Protein AF-D4YXW7-F1 (afdb_monomer_lite)

Foldseek 3Di:
DVVVLVVLQVVAKDFQADALLLLVQLVCLVVLDDLDADDDDLVQVVDPPDDLLVVLSNVVCNVCVVLNVVCVVVDFAPPSVVLNVVCVVRPRHMGGQLVSCVLLQVLLLVLLLVCQVPVPDDPPDDRSVCCVHRNHRQVSSLLSSVLCVVQVNDNVSSVVVVVCVSPDPDDPDPVVPPPPRDNSCVCSSSSVSSVSSVVQCPDPVHRDDVVVSSVVSSVVSVVSSVVVVVVVD

Secondary structure (DSSP, 8-state):
-HHHHHHHHHHSEEE----HHHHHHHHHHHT-S--S-----GGGGGSTT--HHHHHHHHHHHHTHHHHHHHTT------HHHHHHHHHHTTT-EEE-GGGGHHHHHHHHHHHHHHHHHS----SS--GGGHHHH---HHHHHHHHHHHHTTTT-HHHHHHHHHHHHTSPPPS-GGGG------TTTTHHHHHHHHHHHHHHTSTT----HHHHHHHHHHHHHHHHHHHHHTT-

Organism: Sphingobium indicum (strain DSM 16413 / CCM 7287 / MTCC 6362 / UT26 / NBRC 101211 / UT26S) (NCBI:txid452662)

Sequence (233 aa):
MRQWFFDLKAANRFTIGIDQTAVDWLSALLRHPSWQRWVFHPLQAQLPNFDWKQAARHAFTEQFWPIFDYISGRRLRDTKARTKDLVARYASQEVFDPAALKASYDLTIQFATFIGRNSGLDFRRSKPDEYRWNGAPPALLALCALILFVSDWQLNTAIGKFAQILTAPDPSDLLLGNVVGLNPFHDYAAWQMVVLAQEIAQQPTGVRVYDAELVRIEAELREAFRAWIQGQG

Radius of gyration: 24.18 Å; chains: 1; bounding box: 47×31×83 Å

pLDDT: mean 88.84, std 9.04, range [51.44, 97.81]

Structure (mmCIF, N/CA/C/O backbone):
data_AF-D4YXW7-F1
#
_entry.id   AF-D4YXW7-F1
#
loop_
_atom_site.group_PDB
_atom_site.id
_atom_site.type_symbol
_atom_site.label_atom_id
_atom_site.label_alt_id
_atom_site.label_comp_id
_atom_site.label_asym_id
_atom_site.label_entity_id
_atom_site.label_seq_id
_atom_site.pdbx_PDB_ins_code
_atom_site.Cartn_x
_atom_site.Cartn_y
_atom_site.Cartn_z
_atom_site.occupancy
_atom_site.B_iso_or_equiv
_atom_site.auth_seq_id
_atom_site.auth_comp_id
_atom_site.auth_asym_id
_atom_site.auth_atom_id
_atom_site.pdbx_PDB_model_num
ATOM 1 N N . MET A 1 1 ? 7.754 -2.894 -26.184 1.00 83.81 1 MET A N 1
ATOM 2 C CA . MET A 1 1 ? 7.166 -2.539 -24.874 1.00 83.81 1 MET A CA 1
ATOM 3 C C . MET A 1 1 ? 5.642 -2.496 -24.897 1.00 83.81 1 MET A C 1
ATOM 5 O O . MET A 1 1 ? 5.051 -3.149 -24.055 1.00 83.81 1 MET A O 1
ATOM 9 N N . ARG A 1 2 ? 4.987 -1.761 -25.816 1.00 83.38 2 ARG A N 1
ATOM 10 C CA . ARG A 1 2 ? 3.508 -1.681 -25.842 1.00 83.38 2 ARG A CA 1
ATOM 11 C C . ARG A 1 2 ? 2.831 -3.055 -25.938 1.00 83.38 2 ARG A C 1
ATOM 13 O O . ARG A 1 2 ? 1.954 -3.326 -25.131 1.00 83.38 2 ARG A O 1
ATOM 20 N N . GLN A 1 3 ? 3.293 -3.915 -26.852 1.00 86.25 3 GLN A N 1
ATOM 21 C CA . GLN A 1 3 ? 2.791 -5.291 -26.978 1.00 86.25 3 GLN A CA 1
ATOM 22 C C . GLN A 1 3 ? 2.993 -6.088 -25.683 1.00 86.25 3 GLN A C 1
ATOM 24 O O . GLN A 1 3 ? 2.031 -6.572 -25.112 1.00 86.25 3 GLN A O 1
ATOM 29 N N . TRP A 1 4 ? 4.218 -6.094 -25.146 1.00 88.56 4 TRP A N 1
ATOM 30 C CA . TRP A 1 4 ? 4.526 -6.729 -23.860 1.00 88.56 4 TRP A CA 1
ATOM 31 C C . TRP A 1 4 ? 3.588 -6.286 -22.725 1.00 88.56 4 TRP A C 1
ATOM 33 O O . TRP A 1 4 ? 3.085 -7.120 -21.982 1.00 88.56 4 TRP A O 1
ATOM 43 N N . PHE A 1 5 ? 3.314 -4.983 -22.605 1.00 84.81 5 PHE A N 1
ATOM 44 C CA . PHE A 1 5 ? 2.397 -4.467 -21.587 1.00 84.81 5 PHE A CA 1
ATOM 45 C C . PHE A 1 5 ? 0.949 -4.913 -21.830 1.00 84.81 5 PHE A C 1
ATOM 47 O O . PHE A 1 5 ? 0.234 -5.227 -20.882 1.00 84.81 5 PHE A O 1
ATOM 54 N N . PHE A 1 6 ? 0.516 -4.948 -23.093 1.00 85.62 6 PHE A N 1
ATOM 55 C CA . PHE A 1 6 ? -0.801 -5.455 -23.471 1.00 85.62 6 PHE A CA 1
ATOM 56 C C . PHE A 1 6 ? -0.958 -6.935 -23.105 1.00 85.62 6 PHE A C 1
ATOM 58 O O . PHE A 1 6 ? -1.941 -7.285 -22.457 1.00 85.62 6 PHE A O 1
ATOM 65 N N . ASP A 1 7 ? 0.026 -7.770 -23.440 1.00 89.94 7 ASP A N 1
ATOM 66 C CA . ASP A 1 7 ? 0.008 -9.206 -23.148 1.00 89.94 7 ASP A CA 1
ATOM 67 C C . ASP A 1 7 ? 0.019 -9.459 -21.636 1.00 89.94 7 ASP A C 1
ATOM 69 O O . ASP A 1 7 ? -0.785 -10.238 -21.123 1.00 89.94 7 ASP A O 1
ATOM 73 N N . LEU A 1 8 ? 0.859 -8.724 -20.895 1.00 88.81 8 LEU A N 1
ATOM 74 C CA . LEU A 1 8 ? 0.898 -8.789 -19.434 1.00 88.81 8 LEU A CA 1
ATOM 75 C C . LEU A 1 8 ? -0.457 -8.409 -18.828 1.00 88.81 8 LEU A C 1
ATOM 77 O O . LEU A 1 8 ? -0.930 -9.073 -17.904 1.00 88.81 8 LEU A O 1
ATOM 81 N N . LYS A 1 9 ? -1.104 -7.372 -19.376 1.00 85.44 9 LYS A N 1
ATOM 82 C CA . LYS A 1 9 ? -2.431 -6.934 -18.946 1.00 85.44 9 LYS A CA 1
ATOM 83 C C . LYS A 1 9 ? -3.535 -7.916 -19.306 1.00 85.44 9 LYS A C 1
ATOM 85 O O . LYS A 1 9 ? -4.500 -8.045 -18.561 1.00 85.44 9 LYS A O 1
ATOM 90 N N . ALA A 1 10 ? -3.442 -8.580 -20.450 1.00 87.38 10 ALA A N 1
ATOM 91 C CA . ALA A 1 10 ? -4.383 -9.622 -20.831 1.00 87.38 10 ALA A CA 1
ATOM 92 C C . ALA A 1 10 ? -4.279 -10.833 -19.893 1.00 87.38 10 ALA A C 1
ATOM 94 O O . ALA A 1 10 ? -5.307 -11.358 -19.485 1.00 87.38 10 ALA A O 1
ATOM 95 N N . ALA A 1 11 ? -3.060 -11.215 -19.503 1.00 91.62 11 ALA A N 1
ATOM 96 C CA . ALA A 1 11 ? -2.812 -12.386 -18.667 1.00 91.62 11 ALA A CA 1
ATOM 97 C C . ALA A 1 11 ? -3.082 -12.178 -17.163 1.00 91.62 11 ALA A C 1
ATOM 99 O O . ALA A 1 11 ? -3.329 -13.154 -16.464 1.00 91.62 11 ALA A O 1
ATOM 100 N N . ASN A 1 12 ? -3.018 -10.942 -16.651 1.00 91.88 12 ASN A N 1
ATOM 101 C CA . ASN A 1 12 ? -3.094 -10.665 -15.209 1.00 91.88 12 ASN A CA 1
ATOM 102 C C . ASN A 1 12 ? -4.206 -9.672 -14.898 1.00 91.88 12 ASN A C 1
ATOM 104 O O . ASN A 1 12 ? -4.086 -8.476 -15.181 1.00 91.88 12 ASN A O 1
ATOM 108 N N . ARG A 1 13 ? -5.300 -10.165 -14.319 1.00 91.12 13 ARG A N 1
ATOM 109 C CA . ARG A 1 13 ? -6.499 -9.366 -14.087 1.00 91.12 13 ARG A CA 1
ATOM 110 C C . ARG A 1 13 ? -7.206 -9.744 -12.803 1.00 91.12 13 ARG A C 1
ATOM 112 O O . ARG A 1 13 ? -7.135 -10.885 -12.363 1.00 91.12 13 ARG A O 1
ATOM 119 N N . PHE A 1 14 ? -7.922 -8.782 -12.239 1.00 92.19 14 PHE A N 1
ATOM 120 C CA . PHE A 1 14 ? -8.800 -8.997 -11.099 1.00 92.19 14 PHE A CA 1
ATOM 121 C C . PHE A 1 14 ? -10.053 -8.133 -11.223 1.00 92.19 14 PHE A C 1
ATOM 123 O O . PHE A 1 14 ? -10.061 -7.122 -11.925 1.00 92.19 14 PHE A O 1
ATOM 130 N N . THR A 1 15 ? -11.122 -8.526 -10.535 1.00 94.62 15 THR A N 1
ATOM 131 C CA . THR A 1 15 ? -12.360 -7.737 -10.474 1.00 94.62 15 THR A CA 1
ATOM 132 C C . THR A 1 15 ? -12.330 -6.825 -9.253 1.00 94.62 15 THR A C 1
ATOM 134 O O . THR A 1 15 ? -11.951 -7.250 -8.162 1.00 94.62 15 THR A O 1
ATOM 137 N N . ILE A 1 16 ? -12.735 -5.563 -9.399 1.00 94.31 16 ILE A N 1
ATOM 138 C CA . ILE A 1 16 ? -12.894 -4.670 -8.243 1.00 94.31 16 ILE A CA 1
ATOM 139 C C . ILE A 1 16 ? -14.220 -4.985 -7.546 1.00 94.31 16 ILE A C 1
ATOM 141 O O . ILE A 1 16 ? -15.286 -4.594 -8.018 1.00 94.31 16 ILE A O 1
ATOM 145 N N . GLY A 1 17 ? -14.136 -5.679 -6.408 1.00 93.69 17 GLY A N 1
ATOM 146 C CA . GLY A 1 17 ? -15.280 -6.021 -5.553 1.00 93.69 17 GLY A CA 1
ATOM 147 C C . GLY A 1 17 ? -15.473 -5.114 -4.332 1.00 93.69 17 GLY A C 1
ATOM 148 O O . GLY A 1 17 ? -16.250 -5.455 -3.447 1.00 93.69 17 GLY A O 1
ATOM 149 N N . ILE A 1 18 ? -14.749 -3.996 -4.246 1.00 94.81 18 ILE A N 1
ATOM 150 C CA . ILE A 1 18 ? -14.791 -3.061 -3.112 1.00 94.81 18 ILE A CA 1
ATOM 151 C C . ILE A 1 18 ? -15.379 -1.709 -3.507 1.00 94.81 18 ILE A C 1
ATOM 153 O O . ILE A 1 18 ? -15.378 -1.341 -4.680 1.00 94.81 18 ILE A O 1
ATOM 157 N N . ASP A 1 19 ? -15.806 -0.941 -2.509 1.00 94.50 19 ASP A N 1
ATOM 158 C CA . ASP A 1 19 ? -16.186 0.460 -2.658 1.00 94.50 19 ASP A CA 1
ATOM 159 C C . ASP A 1 19 ? -15.139 1.408 -2.037 1.00 94.50 19 ASP A C 1
ATOM 161 O O . ASP A 1 19 ? -14.066 1.014 -1.566 1.00 94.50 19 ASP A O 1
ATOM 165 N N . GLN A 1 20 ? -15.449 2.704 -2.039 1.00 95.12 20 GLN A N 1
ATOM 166 C CA . GLN A 1 20 ? -14.564 3.728 -1.491 1.00 95.12 20 GLN A CA 1
ATOM 167 C C . GLN A 1 20 ? -14.348 3.610 0.029 1.00 95.12 20 GLN A C 1
ATOM 169 O O . GLN A 1 20 ? -13.323 4.087 0.520 1.00 95.12 20 GLN A O 1
ATOM 174 N N . THR A 1 21 ? -15.261 2.972 0.770 1.00 94.81 21 THR A N 1
ATOM 175 C CA . THR A 1 21 ? -15.138 2.807 2.225 1.00 94.81 21 THR A CA 1
ATOM 176 C C . THR A 1 21 ? -14.004 1.852 2.584 1.00 94.81 21 THR A C 1
ATOM 178 O O . THR A 1 21 ? -13.280 2.106 3.545 1.00 94.81 21 THR A O 1
ATOM 181 N N . ALA A 1 22 ? -13.743 0.835 1.755 1.00 95.44 22 ALA A N 1
ATOM 182 C CA . ALA A 1 22 ? -12.581 -0.041 1.912 1.00 95.44 22 ALA A CA 1
ATOM 183 C C . ALA A 1 22 ? -11.255 0.733 1.790 1.00 95.44 22 ALA A C 1
ATOM 185 O O . ALA A 1 22 ? -10.301 0.483 2.528 1.00 95.44 22 ALA A O 1
ATOM 186 N N . VAL A 1 23 ? -11.202 1.721 0.890 1.00 95.94 23 VAL A N 1
ATOM 187 C CA . VAL A 1 23 ? -10.027 2.591 0.713 1.00 95.94 23 VAL A CA 1
ATOM 188 C C . VAL A 1 23 ? -9.851 3.528 1.908 1.00 95.94 23 VAL A C 1
ATOM 190 O O . VAL A 1 23 ? -8.727 3.753 2.364 1.00 95.94 23 VAL A O 1
ATOM 193 N N . ASP A 1 24 ? -10.952 4.079 2.426 1.00 95.12 24 ASP A N 1
ATOM 194 C CA . ASP A 1 24 ? -10.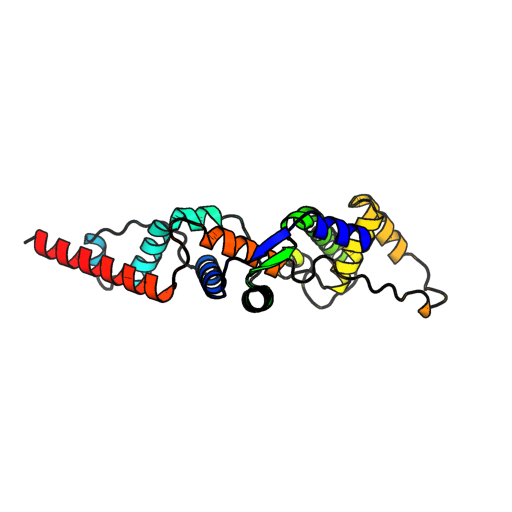939 4.903 3.635 1.00 95.12 24 ASP A CA 1
ATOM 195 C C . ASP A 1 24 ? -10.456 4.099 4.852 1.00 95.12 24 ASP A C 1
ATOM 197 O O . ASP A 1 24 ? -9.595 4.582 5.591 1.00 95.12 24 ASP A O 1
ATOM 201 N N . TRP A 1 25 ? -10.926 2.859 4.996 1.00 95.12 25 TRP A N 1
ATOM 202 C CA . TRP A 1 25 ? -10.513 1.926 6.041 1.00 95.12 25 TRP A CA 1
ATOM 203 C C . TRP A 1 25 ? -9.022 1.591 5.975 1.00 95.12 25 TRP A C 1
ATOM 205 O O . TRP A 1 25 ? -8.302 1.808 6.950 1.00 95.12 25 TRP A O 1
ATOM 215 N N . LEU A 1 26 ? -8.519 1.162 4.810 1.00 94.12 26 LEU A N 1
ATOM 216 C CA . LEU A 1 26 ? -7.088 0.905 4.624 1.00 94.12 26 LEU A CA 1
ATOM 217 C C . LEU A 1 26 ? -6.251 2.152 4.940 1.00 94.12 26 LEU A C 1
ATOM 219 O O . LEU A 1 26 ? -5.229 2.069 5.620 1.00 94.12 26 LEU A O 1
ATOM 223 N N . SER A 1 27 ? -6.681 3.325 4.468 1.00 93.00 27 SER A N 1
ATOM 224 C CA . SER A 1 27 ? -5.968 4.572 4.743 1.00 93.00 27 SER A CA 1
ATOM 225 C C . SER A 1 27 ? -5.924 4.910 6.234 1.00 93.00 27 SER A C 1
ATOM 227 O O . SER A 1 27 ? -4.939 5.505 6.670 1.00 93.00 27 SER A O 1
ATOM 229 N N . ALA A 1 28 ? -6.968 4.583 6.996 1.00 92.75 28 ALA A N 1
ATOM 230 C CA . ALA A 1 28 ? -6.992 4.790 8.437 1.00 92.75 28 ALA A CA 1
ATOM 231 C C . ALA A 1 28 ? -6.043 3.821 9.156 1.00 92.75 28 ALA A C 1
ATOM 233 O O . ALA A 1 28 ? -5.253 4.260 9.989 1.00 92.75 28 ALA A O 1
ATOM 234 N N . LEU A 1 29 ? -6.041 2.542 8.765 1.00 92.00 29 LEU A N 1
ATOM 235 C CA . LEU A 1 29 ? -5.121 1.527 9.289 1.00 92.00 29 LEU A CA 1
ATOM 236 C C . LEU A 1 29 ? -3.651 1.915 9.068 1.00 92.00 29 LEU A C 1
ATOM 238 O O . LEU A 1 29 ? -2.861 1.896 10.005 1.00 92.00 29 LEU A O 1
ATOM 242 N N . LEU A 1 30 ? -3.289 2.351 7.856 1.00 89.88 30 LEU A N 1
ATOM 243 C CA . LEU A 1 30 ? -1.914 2.761 7.529 1.00 89.88 30 LEU A CA 1
ATOM 244 C C . LEU A 1 30 ? -1.438 3.994 8.315 1.00 89.88 30 LEU A C 1
ATOM 246 O O . LEU A 1 30 ? -0.237 4.177 8.501 1.00 89.88 30 LEU A O 1
ATOM 250 N N . ARG A 1 31 ? -2.365 4.853 8.753 1.00 89.06 31 ARG A N 1
ATOM 251 C CA . ARG A 1 31 ? -2.075 6.065 9.537 1.00 89.06 31 ARG A CA 1
ATOM 252 C C . ARG A 1 31 ? -2.280 5.865 11.039 1.00 89.06 31 ARG A C 1
ATOM 254 O O . ARG A 1 31 ? -2.111 6.820 11.798 1.00 89.06 31 ARG A O 1
ATOM 261 N N . HIS A 1 32 ? -2.664 4.665 11.472 1.00 91.00 32 HIS A N 1
ATOM 262 C CA . HIS A 1 32 ? -2.901 4.386 12.877 1.00 91.00 32 HIS A CA 1
ATOM 263 C C . HIS A 1 32 ? -1.599 4.601 13.679 1.00 91.00 32 HIS A C 1
ATOM 265 O O . HIS A 1 32 ? -0.552 4.069 13.302 1.00 91.00 32 HIS A O 1
ATOM 271 N N . PRO A 1 33 ? -1.620 5.404 14.759 1.00 84.38 33 PRO A N 1
ATOM 272 C CA . PRO A 1 33 ? -0.392 5.837 15.425 1.00 84.38 33 PRO A CA 1
ATOM 273 C C . PRO A 1 33 ? 0.175 4.811 16.418 1.00 84.38 33 PRO A C 1
ATOM 275 O O . PRO A 1 33 ? 1.368 4.859 16.713 1.00 84.38 33 PRO A O 1
ATOM 278 N N . SER A 1 34 ? -0.644 3.895 16.945 1.00 76.81 34 SER A N 1
ATOM 279 C CA . SER A 1 34 ? -0.269 3.028 18.068 1.00 76.81 34 SER A CA 1
ATOM 280 C C . SER A 1 34 ? -0.042 1.587 17.622 1.00 76.81 34 SER A C 1
ATOM 282 O O . SER A 1 34 ? -0.953 0.779 17.622 1.00 76.81 34 SER A O 1
ATOM 284 N N . TRP A 1 35 ? 1.194 1.221 17.300 1.00 75.00 35 TRP A N 1
ATOM 285 C CA . TRP A 1 35 ? 1.534 -0.154 16.889 1.00 75.00 35 TRP A CA 1
ATOM 286 C C . TRP A 1 35 ? 1.872 -1.072 18.069 1.00 75.00 35 TRP A C 1
ATOM 288 O O . TRP A 1 35 ? 2.063 -2.274 17.905 1.00 75.00 35 TRP A O 1
ATOM 298 N N . GLN A 1 36 ? 1.963 -0.499 19.269 1.00 79.12 36 GLN A N 1
ATOM 299 C CA . GLN A 1 36 ? 2.224 -1.247 20.488 1.00 79.12 36 GLN A CA 1
ATOM 300 C C . GLN A 1 36 ? 0.952 -1.931 20.973 1.00 79.12 36 GLN A C 1
ATOM 302 O O . GLN A 1 36 ? -0.064 -1.278 21.232 1.00 79.12 36 GLN A O 1
ATOM 307 N N . ARG A 1 37 ? 1.057 -3.246 21.143 1.00 81.12 37 ARG A N 1
ATOM 308 C CA . ARG A 1 37 ? 0.038 -4.085 21.759 1.00 81.12 37 ARG A CA 1
ATOM 309 C C . ARG A 1 37 ? 0.024 -3.837 23.258 1.00 81.12 37 ARG A C 1
ATOM 311 O O . ARG A 1 37 ? 1.026 -4.062 23.936 1.00 81.12 37 ARG A O 1
ATOM 318 N N . TRP A 1 38 ? -1.105 -3.367 23.766 1.00 82.56 38 TRP A N 1
ATOM 319 C CA . TRP A 1 38 ? -1.319 -3.207 25.196 1.00 82.56 38 TRP A CA 1
ATOM 320 C C . TRP A 1 38 ? -2.726 -3.686 25.529 1.00 82.56 38 TRP A C 1
ATOM 322 O O . TRP A 1 38 ? -3.722 -3.077 25.145 1.00 82.56 38 TRP A O 1
ATOM 332 N N . VAL A 1 39 ? -2.787 -4.802 26.257 1.00 88.75 39 VAL A N 1
ATOM 333 C CA . VAL A 1 39 ? -4.030 -5.361 26.786 1.00 88.75 39 VAL A CA 1
ATOM 334 C C . VAL A 1 39 ? -4.530 -4.496 27.945 1.00 88.75 39 VAL A C 1
ATOM 336 O O . VAL A 1 39 ? -3.853 -4.333 28.968 1.00 88.75 39 VAL A O 1
ATOM 339 N N . PHE A 1 40 ? -5.724 -3.933 27.778 1.00 92.25 40 PHE A N 1
ATOM 340 C CA . PHE A 1 40 ? -6.367 -3.138 28.815 1.00 92.25 40 PHE A CA 1
ATOM 341 C C . PHE A 1 40 ? -6.737 -4.004 30.023 1.00 92.25 40 PHE A C 1
ATOM 343 O O . PHE A 1 40 ? -7.265 -5.106 29.880 1.00 92.25 40 PHE A O 1
ATOM 350 N N . HIS A 1 41 ? -6.511 -3.467 31.219 1.00 93.31 41 HIS A N 1
ATOM 351 C CA . HIS A 1 41 ? -7.037 -4.017 32.462 1.00 93.31 41 HIS A CA 1
ATOM 352 C C . HIS A 1 41 ? -7.765 -2.903 33.226 1.00 93.31 41 HIS A C 1
ATOM 354 O O . HIS A 1 41 ? -7.170 -1.837 33.394 1.00 93.31 41 HIS A O 1
ATOM 360 N N . PRO A 1 42 ? -8.982 -3.132 33.761 1.00 94.12 42 PRO A N 1
ATOM 361 C CA . PRO A 1 42 ? -9.772 -2.105 34.450 1.00 94.12 42 PRO A CA 1
ATOM 362 C C . PRO A 1 42 ? -9.016 -1.294 35.511 1.00 94.12 42 PRO A C 1
ATOM 364 O O . PRO A 1 42 ? -9.174 -0.081 35.583 1.00 94.12 42 PRO A O 1
ATOM 367 N N . LEU A 1 43 ? -8.127 -1.936 36.279 1.00 93.62 43 LEU A N 1
ATOM 368 C CA . LEU A 1 43 ? -7.261 -1.268 37.264 1.00 93.62 43 LEU A CA 1
ATOM 369 C C . LEU A 1 43 ? -6.459 -0.087 36.681 1.00 93.62 43 LEU A C 1
ATOM 371 O O . LEU A 1 43 ? -6.238 0.899 37.373 1.00 93.62 43 LEU A O 1
ATOM 375 N N . GLN A 1 44 ? -6.039 -0.159 35.413 1.00 92.56 44 GLN A N 1
ATOM 376 C CA . GLN A 1 44 ? -5.278 0.909 34.750 1.00 92.56 44 GLN A CA 1
ATOM 377 C C . GLN A 1 44 ? -6.073 2.223 34.715 1.00 92.56 44 GLN A C 1
ATOM 379 O O . GLN A 1 44 ? -5.493 3.298 34.846 1.00 92.56 44 GLN A O 1
ATOM 384 N N . ALA A 1 45 ? -7.403 2.139 34.610 1.00 93.81 45 ALA A N 1
ATOM 385 C CA . ALA A 1 45 ? -8.291 3.296 34.577 1.00 93.81 45 ALA A CA 1
ATOM 386 C C . ALA A 1 45 ? -8.477 3.986 35.942 1.00 93.81 45 ALA A C 1
ATOM 388 O O . ALA A 1 45 ? -9.090 5.051 35.997 1.00 93.81 45 ALA A O 1
ATOM 389 N N . GLN A 1 46 ? -7.928 3.434 37.033 1.00 94.25 46 GLN A N 1
ATOM 390 C CA . GLN A 1 46 ? -7.854 4.135 38.322 1.00 94.25 46 GLN A CA 1
ATOM 391 C C . GLN A 1 46 ? -6.778 5.228 38.349 1.00 94.25 46 GLN A C 1
ATOM 393 O O . GLN A 1 46 ? -6.772 6.058 39.259 1.00 94.25 46 GLN A O 1
ATOM 398 N N . LEU A 1 4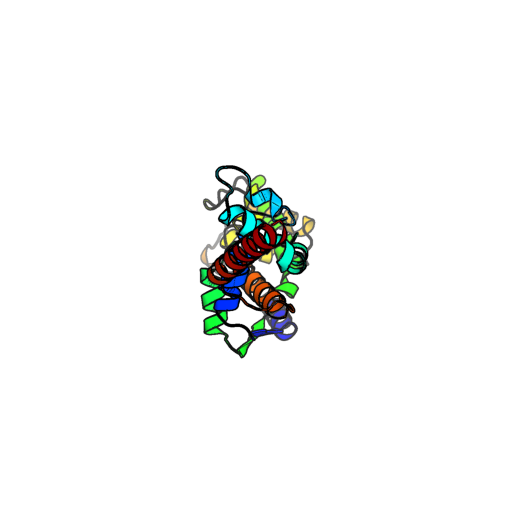7 ? -5.854 5.234 37.382 1.00 93.69 47 LEU A N 1
ATOM 399 C CA . LEU A 1 47 ? -4.816 6.254 37.315 1.00 93.69 47 LEU A CA 1
ATOM 400 C C . LEU A 1 47 ? -5.439 7.653 37.160 1.00 93.69 47 LEU A C 1
ATOM 402 O O . LEU A 1 47 ? -6.341 7.843 36.336 1.00 93.69 47 LEU A O 1
ATOM 406 N N . PRO A 1 48 ? -4.941 8.663 37.897 1.00 91.94 48 PRO A N 1
ATOM 407 C CA . PRO A 1 48 ? -5.345 10.043 37.677 1.00 91.94 48 PRO A CA 1
ATOM 408 C C . PRO A 1 48 ? -5.110 10.446 36.217 1.00 91.94 48 PRO A C 1
ATOM 410 O O . PRO A 1 48 ? -4.041 10.192 35.665 1.00 91.94 48 PRO A O 1
ATOM 413 N N . ASN A 1 49 ? -6.098 11.103 35.604 1.00 92.88 49 ASN A N 1
ATOM 414 C CA . ASN A 1 49 ? -6.048 11.563 34.210 1.00 92.88 49 ASN A CA 1
ATOM 415 C C . ASN A 1 49 ? -5.844 10.449 33.163 1.00 92.88 49 ASN A C 1
ATOM 417 O O . ASN A 1 49 ? -5.254 10.704 32.114 1.00 92.88 49 ASN A O 1
ATOM 421 N N . PHE A 1 50 ? -6.327 9.228 33.422 1.00 95.00 50 PHE A N 1
ATOM 422 C CA . PHE A 1 50 ? -6.254 8.126 32.460 1.00 95.00 50 PHE A CA 1
ATOM 423 C C . PHE A 1 50 ? -6.817 8.510 31.075 1.00 95.00 50 PHE A C 1
ATOM 425 O O . PHE A 1 50 ? -7.975 8.925 30.947 1.00 95.00 50 PHE A O 1
ATOM 432 N N . ASP A 1 51 ? -6.000 8.350 30.027 1.00 95.06 51 ASP A N 1
ATOM 433 C CA . ASP A 1 51 ? -6.371 8.674 28.647 1.00 95.06 51 ASP A CA 1
ATOM 434 C C . ASP A 1 51 ? -7.110 7.504 27.983 1.00 95.06 51 ASP A C 1
ATOM 436 O O . ASP A 1 51 ? -6.529 6.602 27.370 1.00 95.06 51 ASP A O 1
ATOM 440 N N . TRP A 1 52 ? -8.436 7.562 28.064 1.00 95.25 52 TRP A N 1
ATOM 441 C CA . TRP A 1 52 ? -9.340 6.610 27.423 1.00 95.25 52 TRP A CA 1
ATOM 442 C C . TRP A 1 52 ? -9.160 6.518 25.906 1.00 95.25 52 TRP A C 1
ATOM 444 O O . TRP A 1 52 ? -9.309 5.435 25.342 1.00 95.25 52 TRP A O 1
ATOM 454 N N . LYS A 1 53 ? -8.802 7.620 25.237 1.00 94.56 53 LYS A N 1
ATOM 455 C CA . LYS A 1 53 ? -8.610 7.627 23.782 1.00 94.56 53 LYS A CA 1
ATOM 456 C C . LYS A 1 53 ? -7.333 6.892 23.408 1.00 94.56 53 LYS A C 1
ATOM 458 O O . LYS A 1 53 ? -7.310 6.164 22.415 1.00 94.56 53 LYS A O 1
ATOM 463 N N . GLN A 1 54 ? -6.268 7.068 24.188 1.00 93.38 54 GLN A N 1
ATOM 464 C CA . GLN A 1 54 ? -5.037 6.307 24.001 1.00 93.38 54 GLN A CA 1
ATOM 465 C C . GLN A 1 54 ? -5.269 4.816 24.271 1.00 93.38 54 GLN A C 1
ATOM 467 O O . GLN A 1 54 ? -4.878 3.988 23.448 1.00 93.38 54 GLN A O 1
ATOM 472 N N . ALA A 1 55 ? -5.958 4.475 25.362 1.00 94.12 55 ALA A N 1
ATOM 473 C CA . ALA A 1 55 ? -6.308 3.093 25.679 1.00 94.12 55 ALA A CA 1
ATOM 474 C C . ALA A 1 55 ? -7.146 2.442 24.565 1.00 94.12 55 ALA A C 1
ATOM 476 O O . ALA A 1 55 ? -6.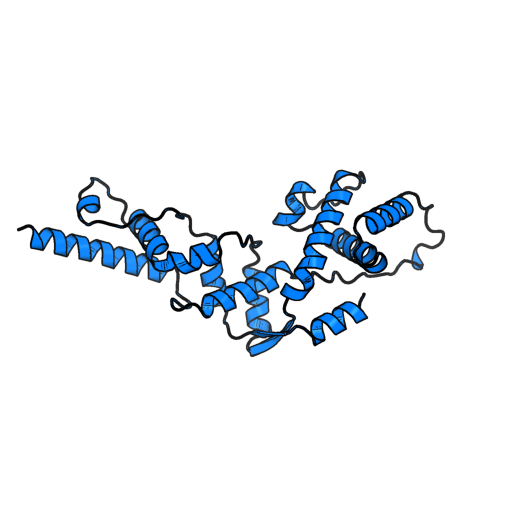838 1.331 24.135 1.00 94.12 55 ALA A O 1
ATOM 477 N N . ALA A 1 56 ? -8.134 3.161 24.021 1.00 95.44 56 ALA A N 1
ATOM 478 C CA . ALA A 1 56 ? -8.945 2.689 22.901 1.00 95.44 56 ALA A CA 1
ATOM 479 C C . ALA A 1 56 ? -8.108 2.423 21.640 1.00 95.44 56 ALA A C 1
ATOM 481 O O . ALA A 1 56 ? -8.334 1.430 20.955 1.00 95.44 56 ALA A O 1
ATOM 482 N N . ARG A 1 57 ? -7.097 3.253 21.348 1.00 95.25 57 ARG A N 1
ATOM 483 C CA . ARG A 1 57 ? -6.168 3.007 20.229 1.00 95.25 57 ARG A CA 1
ATOM 484 C C . ARG A 1 57 ? -5.334 1.744 20.438 1.00 95.25 57 ARG A C 1
ATOM 486 O O . ARG A 1 57 ? -5.170 0.982 19.496 1.00 95.25 57 ARG A O 1
ATOM 493 N N . HIS A 1 58 ? -4.836 1.497 21.647 1.00 94.31 58 HIS A N 1
ATOM 494 C CA . HIS A 1 58 ? -4.095 0.265 21.934 1.00 94.31 58 HIS A CA 1
ATOM 495 C C . HIS A 1 58 ? -4.983 -0.982 21.866 1.00 94.31 58 HIS A C 1
ATOM 497 O O . HIS A 1 58 ? -4.576 -1.992 21.293 1.00 94.31 58 HIS A O 1
ATOM 503 N N . ALA A 1 59 ? -6.205 -0.898 22.394 1.00 93.88 59 ALA A N 1
ATOM 504 C CA . ALA A 1 59 ? -7.185 -1.974 22.301 1.00 93.88 59 ALA A CA 1
ATOM 505 C C . ALA A 1 59 ? -7.602 -2.244 20.845 1.00 93.88 59 ALA A C 1
ATOM 507 O O . ALA A 1 59 ? -7.711 -3.400 20.446 1.00 93.88 59 ALA A O 1
ATOM 508 N N . PHE A 1 60 ? -7.743 -1.199 20.024 1.00 94.69 60 PHE A N 1
ATOM 509 C CA . PHE A 1 60 ? -7.935 -1.331 18.579 1.00 94.69 60 PHE A CA 1
ATOM 510 C C . PHE A 1 60 ? -6.780 -2.106 17.933 1.00 94.69 60 PHE A C 1
ATOM 512 O O . PHE A 1 60 ? -7.013 -3.051 17.185 1.00 94.69 60 PHE A O 1
ATOM 519 N N . THR A 1 61 ? -5.531 -1.770 18.252 1.00 93.56 61 THR A N 1
ATOM 520 C CA . THR A 1 61 ? -4.366 -2.498 17.725 1.00 93.56 61 THR A CA 1
ATOM 521 C C . THR A 1 61 ? -4.352 -3.958 18.130 1.00 93.56 61 THR A C 1
ATOM 523 O O . THR A 1 61 ? -4.023 -4.804 17.305 1.00 93.56 61 THR A O 1
ATOM 526 N N . GLU A 1 62 ? -4.741 -4.267 19.364 1.00 92.00 62 GLU A N 1
ATOM 527 C CA . GLU A 1 62 ? -4.852 -5.649 19.821 1.00 92.00 62 GLU A CA 1
ATOM 528 C C . GLU A 1 62 ? -5.950 -6.406 19.059 1.00 92.00 62 GLU A C 1
ATOM 530 O O . GLU A 1 62 ? -5.701 -7.482 18.519 1.00 92.00 62 GLU A O 1
ATOM 535 N N . GLN A 1 63 ? -7.142 -5.814 18.939 1.00 91.31 63 GLN A N 1
ATOM 536 C CA . GLN A 1 63 ? -8.289 -6.424 18.262 1.00 91.31 63 GLN A CA 1
ATOM 537 C C . GLN A 1 63 ? -8.034 -6.655 16.763 1.00 91.31 63 GLN A C 1
ATOM 539 O O . GLN A 1 63 ? -8.445 -7.674 16.208 1.00 91.31 63 GLN A O 1
ATOM 544 N N . PHE A 1 64 ? -7.356 -5.717 16.100 1.00 92.06 64 PHE A N 1
ATOM 545 C CA . PHE A 1 64 ? -7.075 -5.759 14.664 1.00 92.06 64 PHE A CA 1
ATOM 546 C C . PHE A 1 64 ? -5.635 -6.201 14.353 1.00 92.06 64 PHE A C 1
ATOM 548 O O . PHE A 1 64 ? -5.175 -6.036 13.220 1.00 92.06 64 PHE A O 1
ATOM 555 N N . TRP A 1 65 ? -4.928 -6.801 15.321 1.00 90.38 65 TRP A N 1
ATOM 556 C CA . TRP A 1 65 ? -3.530 -7.213 15.164 1.00 90.38 65 TRP A CA 1
ATOM 557 C C . TRP A 1 65 ? -3.265 -8.064 13.912 1.00 90.38 65 TRP A C 1
ATOM 559 O O . TRP A 1 65 ? -2.304 -7.754 13.212 1.00 90.38 65 TRP A O 1
ATOM 569 N N . PRO A 1 66 ? -4.102 -9.059 13.541 1.00 90.06 66 PRO A N 1
ATOM 570 C CA . PRO A 1 66 ? -3.870 -9.839 12.322 1.00 90.06 66 PRO A CA 1
ATOM 571 C C . PRO A 1 66 ? -3.793 -8.986 11.048 1.00 90.06 66 PRO A C 1
ATOM 573 O O . PRO A 1 66 ? -3.011 -9.287 10.151 1.00 90.06 66 PRO A O 1
ATOM 576 N N . ILE A 1 67 ? -4.558 -7.890 10.974 1.00 91.50 67 ILE A N 1
ATOM 577 C CA . ILE A 1 67 ? -4.459 -6.948 9.854 1.00 91.50 67 ILE A CA 1
ATOM 578 C C . ILE A 1 67 ? -3.161 -6.153 9.937 1.00 91.50 67 ILE A C 1
ATOM 580 O O . ILE A 1 67 ? -2.486 -5.998 8.923 1.00 91.50 67 ILE A O 1
ATOM 584 N N . PHE A 1 68 ? -2.808 -5.648 11.122 1.00 90.44 68 PHE A N 1
ATOM 585 C CA . PHE A 1 68 ? -1.571 -4.891 11.310 1.00 90.44 68 PHE A CA 1
ATOM 586 C C . PHE A 1 68 ? -0.328 -5.718 10.981 1.00 90.44 68 PHE A C 1
ATOM 588 O O . PHE A 1 68 ? 0.582 -5.207 10.332 1.00 90.44 68 PHE A O 1
ATOM 595 N N . ASP A 1 69 ? -0.325 -6.995 11.354 1.00 88.62 69 ASP A N 1
ATOM 596 C CA . ASP A 1 69 ? 0.711 -7.957 10.993 1.00 88.62 69 ASP A CA 1
ATOM 597 C C . ASP A 1 69 ? 0.738 -8.201 9.475 1.00 88.62 69 ASP A C 1
ATOM 599 O O . ASP A 1 69 ? 1.795 -8.114 8.853 1.00 88.62 69 ASP A O 1
ATOM 603 N N . TYR A 1 70 ? -0.429 -8.366 8.838 1.00 88.50 70 TYR A N 1
ATOM 604 C CA . TYR A 1 70 ? -0.543 -8.570 7.387 1.00 88.50 70 TYR A CA 1
ATOM 605 C C . TYR A 1 70 ? -0.051 -7.380 6.548 1.00 88.50 70 TYR A C 1
ATOM 607 O O . TYR A 1 70 ? 0.576 -7.557 5.497 1.00 88.50 70 TYR A O 1
ATOM 615 N N . ILE A 1 71 ? -0.341 -6.152 6.990 1.00 88.56 71 ILE A N 1
ATOM 616 C CA . ILE A 1 71 ? 0.146 -4.932 6.329 1.00 88.56 71 ILE A CA 1
ATOM 617 C C . ILE A 1 71 ? 1.571 -4.575 6.758 1.00 88.56 71 ILE A C 1
ATOM 619 O O . ILE A 1 71 ? 2.203 -3.731 6.116 1.00 88.56 71 ILE A O 1
ATOM 623 N N . SER A 1 72 ? 2.102 -5.197 7.817 1.00 82.25 72 SER A N 1
ATOM 624 C CA . SER A 1 72 ? 3.474 -4.961 8.253 1.00 82.25 72 SER A CA 1
ATOM 625 C C . SER A 1 72 ? 4.445 -5.310 7.117 1.00 82.25 72 SER A C 1
ATOM 627 O O . SER A 1 72 ? 4.279 -6.269 6.367 1.00 82.25 72 SER A O 1
ATOM 629 N N . GLY A 1 73 ? 5.420 -4.434 6.875 1.00 75.75 73 GLY A N 1
ATOM 630 C CA . GLY A 1 73 ? 6.344 -4.566 5.741 1.00 75.75 73 GLY A CA 1
ATOM 631 C C . GLY A 1 73 ? 5.780 -4.155 4.371 1.00 75.75 73 GLY A C 1
ATOM 632 O O . GLY A 1 73 ? 6.567 -3.849 3.469 1.00 75.75 73 GLY A O 1
ATOM 633 N N . ARG A 1 74 ? 4.455 -4.026 4.202 1.00 78.12 74 ARG A N 1
ATOM 634 C CA . ARG A 1 74 ? 3.837 -3.474 2.984 1.00 78.12 74 ARG A CA 1
ATOM 635 C C . ARG A 1 74 ? 3.853 -1.949 3.031 1.00 78.12 74 ARG A C 1
ATOM 637 O O . ARG A 1 74 ? 2.904 -1.292 3.446 1.00 78.12 74 ARG A O 1
ATOM 644 N N . ARG A 1 75 ? 4.963 -1.354 2.596 1.00 70.06 75 ARG A N 1
ATOM 645 C CA . ARG A 1 75 ? 5.073 0.107 2.488 1.00 70.06 75 ARG A CA 1
ATOM 646 C C . ARG A 1 75 ? 4.429 0.593 1.195 1.00 70.06 75 ARG A C 1
ATOM 648 O O . ARG A 1 75 ? 5.004 0.429 0.121 1.00 70.06 75 ARG A O 1
ATOM 655 N N . LEU A 1 76 ? 3.257 1.208 1.315 1.00 75.94 76 LEU A N 1
ATOM 656 C CA . LEU A 1 76 ? 2.557 1.851 0.208 1.00 75.94 76 LEU A CA 1
ATOM 657 C C . LEU A 1 76 ? 2.723 3.365 0.267 1.00 75.94 76 LEU A C 1
ATOM 659 O O . LEU A 1 76 ? 2.743 3.971 1.339 1.00 75.94 76 LEU A O 1
ATOM 663 N N . ARG A 1 77 ? 2.795 3.982 -0.911 1.00 78.06 77 ARG A N 1
ATOM 664 C CA . ARG A 1 77 ? 2.667 5.429 -1.032 1.00 78.06 77 ARG A CA 1
ATOM 665 C C . ARG A 1 77 ? 1.214 5.818 -0.785 1.00 78.06 77 ARG A C 1
ATOM 667 O O . ARG A 1 77 ? 0.305 5.221 -1.362 1.00 78.06 77 ARG A O 1
ATOM 674 N N . ASP A 1 78 ? 1.012 6.870 -0.002 1.00 77.94 78 ASP A N 1
ATOM 675 C CA . ASP A 1 78 ? -0.314 7.441 0.178 1.00 77.94 78 ASP A CA 1
ATOM 676 C C . ASP A 1 78 ? -0.820 8.037 -1.140 1.00 77.94 78 ASP A C 1
ATOM 678 O O . ASP A 1 78 ? -0.336 9.056 -1.638 1.00 77.94 78 ASP A O 1
ATOM 682 N N . THR A 1 79 ? -1.772 7.333 -1.738 1.00 89.19 79 THR A N 1
ATOM 683 C CA . THR A 1 79 ? -2.410 7.678 -3.009 1.00 89.19 79 THR A CA 1
ATOM 684 C C . THR A 1 79 ? -3.929 7.660 -2.871 1.00 89.19 79 THR A C 1
ATOM 686 O O . THR A 1 79 ? -4.642 7.558 -3.867 1.00 89.19 79 THR A O 1
ATOM 689 N N . LYS A 1 80 ? -4.433 7.827 -1.636 1.00 93.25 80 LYS A N 1
ATOM 690 C CA .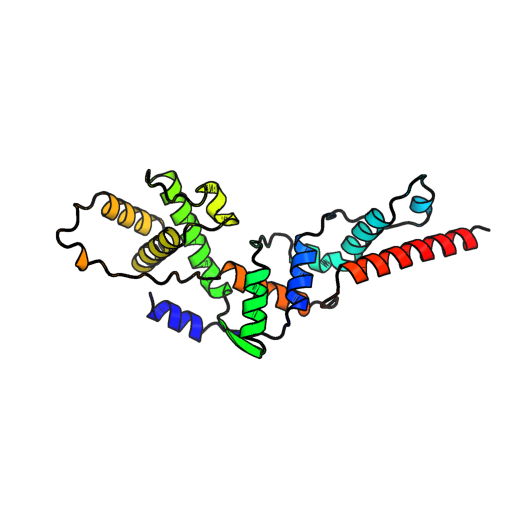 LYS A 1 80 ? -5.841 7.656 -1.253 1.00 93.25 80 LYS A CA 1
ATOM 691 C C . LYS A 1 80 ? -6.832 8.258 -2.252 1.00 93.25 80 LYS A C 1
ATOM 693 O O . LYS A 1 80 ? -7.748 7.573 -2.693 1.00 93.25 80 LYS A O 1
ATOM 698 N N . ALA A 1 81 ? -6.655 9.530 -2.616 1.00 94.25 81 ALA A N 1
ATOM 699 C CA . ALA A 1 81 ? -7.572 10.231 -3.516 1.00 94.25 81 ALA A CA 1
ATOM 700 C C . ALA A 1 81 ? -7.638 9.576 -4.906 1.00 94.25 81 ALA A C 1
ATOM 702 O O . ALA A 1 81 ? -8.726 9.356 -5.435 1.00 94.25 81 ALA A O 1
ATOM 703 N N . ARG A 1 82 ? -6.479 9.206 -5.468 1.00 94.19 82 ARG A N 1
ATOM 704 C CA . ARG A 1 82 ? -6.408 8.521 -6.763 1.00 94.19 82 ARG A CA 1
ATOM 705 C C . ARG A 1 82 ? -6.983 7.111 -6.675 1.00 94.19 82 ARG A C 1
ATOM 707 O O . ARG A 1 82 ? -7.735 6.717 -7.555 1.00 94.19 82 ARG A O 1
ATOM 714 N N . THR A 1 83 ? -6.695 6.386 -5.597 1.00 95.19 83 THR A N 1
ATOM 715 C CA . THR A 1 83 ? -7.254 5.054 -5.332 1.00 95.19 83 THR A CA 1
ATOM 716 C C . THR A 1 83 ? -8.783 5.085 -5.277 1.00 95.19 83 THR A C 1
ATOM 718 O O . THR A 1 83 ? -9.426 4.240 -5.892 1.00 95.19 83 THR A O 1
ATOM 721 N N . LYS A 1 84 ? -9.385 6.086 -4.616 1.00 96.75 84 LYS A N 1
ATOM 722 C CA . LYS A 1 84 ? -10.849 6.258 -4.578 1.00 96.75 84 LYS A CA 1
ATOM 723 C C . LYS A 1 84 ? -11.445 6.505 -5.967 1.00 96.75 84 LYS A C 1
ATOM 725 O O . LYS A 1 84 ? -12.458 5.892 -6.290 1.00 96.75 84 LYS A O 1
ATOM 730 N N . ASP A 1 85 ? -10.815 7.346 -6.791 1.00 96.19 85 ASP A N 1
ATOM 731 C CA . ASP A 1 85 ? -11.245 7.569 -8.182 1.00 96.19 85 ASP A CA 1
ATOM 732 C C . ASP A 1 85 ? -11.151 6.286 -9.025 1.00 96.19 85 ASP A C 1
ATOM 734 O O . ASP A 1 85 ? -12.080 5.979 -9.767 1.00 96.19 85 ASP A O 1
ATOM 738 N N . LEU A 1 86 ? -10.084 5.490 -8.870 1.00 95.31 86 LEU A N 1
ATOM 739 C CA . LEU A 1 86 ? -9.956 4.199 -9.558 1.00 95.31 86 LEU A CA 1
ATOM 740 C C . LEU A 1 86 ? -11.058 3.215 -9.140 1.00 95.31 86 LEU A C 1
ATOM 742 O O . LEU A 1 86 ? -11.709 2.638 -10.009 1.00 95.31 86 LEU A O 1
ATOM 746 N N . VAL A 1 87 ? -11.303 3.057 -7.836 1.00 96.12 87 VAL A N 1
ATOM 747 C CA . VAL A 1 87 ? -12.363 2.172 -7.323 1.00 96.12 87 VAL A CA 1
ATOM 748 C C . VAL A 1 87 ? -13.741 2.612 -7.816 1.00 96.12 87 VAL A C 1
ATOM 750 O O . VAL A 1 87 ? -14.520 1.778 -8.261 1.00 96.12 87 VAL A O 1
ATOM 753 N N . ALA A 1 88 ? -14.034 3.915 -7.801 1.00 95.50 88 ALA A N 1
ATOM 754 C CA . ALA A 1 88 ? -15.310 4.442 -8.285 1.00 95.50 88 ALA A CA 1
ATOM 755 C C . ALA A 1 88 ? -15.500 4.229 -9.794 1.00 95.50 88 ALA A C 1
ATOM 757 O O . ALA A 1 88 ? -16.575 3.843 -10.243 1.00 95.50 88 ALA A O 1
ATOM 758 N N . ARG A 1 89 ? -14.450 4.481 -10.582 1.00 95.75 89 ARG A N 1
ATOM 759 C CA . ARG A 1 89 ? -14.492 4.409 -12.048 1.00 95.75 89 ARG A CA 1
ATOM 760 C C . ARG A 1 89 ? -14.633 2.985 -12.572 1.00 95.75 89 ARG A C 1
ATOM 762 O O . ARG A 1 89 ? -15.289 2.775 -13.589 1.00 95.75 89 ARG A O 1
ATOM 769 N N . TYR A 1 90 ? -13.985 2.036 -11.907 1.00 94.31 90 TYR A N 1
ATOM 770 C CA . TYR A 1 90 ? -13.880 0.651 -12.356 1.00 94.31 90 TYR A CA 1
ATOM 771 C C . TYR A 1 90 ? -14.646 -0.324 -11.447 1.00 94.31 90 TYR A C 1
ATOM 773 O O . TYR A 1 90 ? -14.340 -1.514 -11.418 1.00 94.31 90 TYR A O 1
ATOM 781 N N . ALA A 1 91 ? -15.641 0.160 -10.699 1.00 92.75 91 ALA A N 1
ATOM 782 C CA . ALA A 1 91 ? -16.459 -0.666 -9.815 1.00 92.75 91 ALA A CA 1
ATOM 783 C C . ALA A 1 91 ? -17.061 -1.867 -10.568 1.00 92.75 91 ALA A C 1
ATOM 785 O O . ALA A 1 91 ? -17.643 -1.699 -11.642 1.00 92.75 91 ALA A O 1
ATOM 786 N N . SER A 1 92 ? -16.891 -3.072 -10.012 1.00 92.00 92 SER A N 1
ATOM 787 C CA . SER A 1 92 ? -17.337 -4.350 -10.596 1.00 92.00 92 SER A CA 1
ATOM 788 C C . SER A 1 92 ? -16.777 -4.667 -11.987 1.00 92.00 92 SER A C 1
ATOM 790 O O . SER A 1 92 ? -17.270 -5.573 -12.655 1.00 92.00 92 SER A O 1
ATOM 792 N N . GLN A 1 93 ? -15.743 -3.951 -12.432 1.00 93.81 93 GLN A N 1
ATOM 793 C CA . GLN A 1 93 ? -15.067 -4.216 -13.695 1.00 93.81 93 GLN A CA 1
ATOM 794 C C . GLN A 1 93 ? -13.797 -5.028 -13.468 1.00 93.81 93 GLN A C 1
ATOM 796 O O . GLN A 1 93 ? -13.145 -4.951 -12.422 1.00 93.81 93 GLN A O 1
ATOM 801 N N . GLU A 1 94 ? -13.435 -5.780 -14.500 1.00 92.31 94 GLU A N 1
ATOM 802 C CA . GLU A 1 94 ? -12.154 -6.458 -14.584 1.00 92.31 94 GLU A CA 1
ATOM 803 C C . GLU A 1 94 ? -11.060 -5.456 -14.982 1.00 92.31 94 GLU A C 1
ATOM 805 O O . GLU A 1 94 ? -11.138 -4.771 -16.007 1.00 92.31 94 GLU A O 1
ATOM 810 N N . VAL A 1 95 ? -10.022 -5.370 -14.158 1.00 91.19 95 VAL A N 1
ATOM 811 C CA . VAL A 1 95 ? -8.899 -4.446 -14.313 1.00 91.19 95 VAL A CA 1
ATOM 812 C C . VAL A 1 95 ? -7.573 -5.190 -14.221 1.00 91.19 95 VAL A C 1
ATOM 814 O O . VAL A 1 95 ? -7.510 -6.365 -13.874 1.00 91.19 95 VAL A O 1
ATOM 817 N N . PHE A 1 96 ? -6.495 -4.491 -14.563 1.00 87.62 96 PHE A N 1
ATOM 818 C CA . PHE A 1 96 ? -5.148 -5.043 -14.528 1.00 87.62 96 PHE A CA 1
ATOM 819 C C . PHE A 1 96 ? -4.648 -5.253 -13.095 1.00 87.62 96 PHE A C 1
ATOM 821 O O . PHE A 1 96 ? -4.702 -4.311 -12.306 1.00 87.62 96 PHE A O 1
ATOM 828 N N . ASP A 1 97 ? -4.083 -6.426 -12.796 1.00 89.12 97 ASP A N 1
ATOM 829 C CA . ASP A 1 97 ? -3.392 -6.666 -11.525 1.00 89.12 97 ASP A CA 1
ATOM 830 C C . ASP A 1 97 ? -1.956 -6.094 -11.552 1.00 89.12 97 ASP A C 1
ATOM 832 O O . ASP A 1 97 ? -1.094 -6.609 -12.274 1.00 89.12 97 ASP A O 1
ATOM 836 N N . PRO A 1 98 ? -1.648 -5.050 -10.753 1.00 88.94 98 PRO A N 1
ATOM 837 C CA . PRO A 1 98 ? -0.317 -4.455 -10.705 1.00 88.94 98 PRO A CA 1
ATOM 838 C C . PRO A 1 98 ? 0.767 -5.398 -10.167 1.00 88.94 98 PRO A C 1
ATOM 840 O O . PRO A 1 98 ? 1.943 -5.119 -10.397 1.00 88.94 98 PRO A O 1
ATOM 843 N N . ALA A 1 99 ? 0.440 -6.496 -9.474 1.00 87.56 99 ALA A N 1
ATOM 844 C CA . ALA A 1 99 ? 1.440 -7.418 -8.930 1.00 87.56 99 ALA A CA 1
ATOM 845 C C . ALA A 1 99 ? 2.394 -7.945 -10.016 1.00 87.56 99 ALA A C 1
ATOM 847 O O . ALA A 1 99 ? 3.601 -8.055 -9.786 1.00 87.56 99 ALA A O 1
ATOM 848 N N . ALA A 1 100 ? 1.879 -8.147 -11.232 1.00 90.00 100 ALA A N 1
ATOM 849 C CA . ALA A 1 100 ? 2.653 -8.583 -12.390 1.00 90.00 100 ALA A CA 1
ATOM 850 C C . ALA A 1 100 ? 3.735 -7.575 -12.830 1.00 90.00 100 ALA A C 1
ATOM 852 O O . ALA A 1 100 ? 4.735 -7.959 -13.431 1.00 90.00 100 ALA A O 1
ATOM 853 N N . LEU A 1 101 ? 3.576 -6.284 -12.511 1.00 90.69 101 LEU A N 1
ATOM 854 C CA . LEU A 1 101 ? 4.575 -5.248 -12.804 1.00 90.69 101 LEU A CA 1
ATOM 855 C C . LEU A 1 101 ? 5.626 -5.093 -11.710 1.00 90.69 101 LEU A C 1
ATOM 857 O O . LEU A 1 101 ? 6.586 -4.354 -11.920 1.00 90.69 101 LEU A O 1
ATOM 861 N N . LYS A 1 102 ? 5.474 -5.739 -10.549 1.00 90.62 102 LYS A N 1
ATOM 862 C CA . LYS A 1 102 ? 6.288 -5.437 -9.367 1.00 90.62 102 LYS A CA 1
ATOM 863 C C . LYS A 1 102 ? 7.787 -5.559 -9.616 1.00 90.62 102 LYS A C 1
ATOM 865 O O . LYS A 1 102 ? 8.525 -4.631 -9.298 1.00 90.62 102 LYS A O 1
ATOM 870 N N . ALA A 1 103 ? 8.230 -6.669 -10.203 1.00 92.44 103 ALA A N 1
ATOM 871 C CA . ALA A 1 103 ? 9.648 -6.895 -10.479 1.00 92.44 103 ALA A CA 1
ATOM 872 C C . ALA A 1 103 ? 10.216 -5.819 -11.423 1.00 92.44 103 ALA A C 1
ATOM 874 O O . ALA A 1 103 ? 11.239 -5.197 -11.136 1.00 92.44 103 ALA A O 1
ATOM 875 N N . SER A 1 104 ? 9.497 -5.539 -12.512 1.00 93.75 104 SER A N 1
ATOM 876 C CA . SER A 1 104 ? 9.840 -4.500 -13.483 1.00 93.75 104 SER A CA 1
ATOM 877 C C . SER A 1 104 ? 9.847 -3.095 -12.870 1.00 93.75 104 SER A C 1
ATOM 879 O O . SER A 1 104 ? 10.738 -2.297 -13.163 1.00 93.75 104 SER A O 1
ATOM 881 N N . TYR A 1 105 ? 8.880 -2.781 -12.007 1.00 92.62 105 TYR A N 1
ATOM 882 C CA . TYR A 1 105 ? 8.783 -1.496 -11.317 1.00 92.62 105 TYR A CA 1
ATOM 883 C C . TYR A 1 105 ? 9.941 -1.295 -10.340 1.00 92.62 105 TYR A C 1
ATOM 885 O O . TYR A 1 105 ? 10.596 -0.255 -10.380 1.00 92.62 105 TYR A O 1
ATOM 893 N N . ASP A 1 106 ? 10.238 -2.299 -9.510 1.00 92.31 106 ASP A N 1
ATOM 894 C CA . ASP A 1 106 ? 11.318 -2.236 -8.524 1.00 92.31 106 ASP A CA 1
ATOM 895 C C . ASP A 1 106 ? 12.683 -2.031 -9.208 1.00 92.31 106 ASP A C 1
ATOM 897 O O . ASP A 1 106 ? 13.450 -1.157 -8.795 1.00 92.31 106 ASP A O 1
ATOM 901 N N . LEU A 1 107 ? 12.951 -2.753 -10.306 1.00 95.50 107 LEU A N 1
ATOM 902 C CA . LEU A 1 107 ? 14.148 -2.551 -11.137 1.00 95.50 107 LEU A CA 1
ATOM 903 C C . LEU A 1 107 ? 14.192 -1.150 -11.756 1.00 95.50 107 LEU A C 1
ATOM 905 O O . LEU A 1 107 ? 15.244 -0.512 -11.787 1.00 95.50 107 LEU A O 1
ATOM 909 N N . THR A 1 108 ? 13.050 -0.639 -12.219 1.00 95.19 108 THR A N 1
ATOM 910 C CA . THR A 1 108 ? 12.968 0.706 -12.804 1.00 95.19 108 THR A CA 1
ATOM 911 C C . THR A 1 108 ? 13.264 1.785 -11.770 1.00 95.19 108 THR A C 1
ATOM 913 O O . THR A 1 108 ? 13.993 2.728 -12.069 1.00 95.19 108 THR A O 1
ATOM 916 N N . ILE A 1 109 ? 12.756 1.645 -10.544 1.00 93.75 109 ILE A N 1
ATOM 917 C CA . ILE A 1 109 ? 13.078 2.549 -9.436 1.00 93.75 109 ILE A CA 1
ATOM 918 C C . ILE A 1 109 ? 14.564 2.464 -9.087 1.00 93.75 109 ILE A C 1
ATOM 920 O O . ILE A 1 109 ? 15.204 3.503 -8.943 1.00 93.75 109 ILE A O 1
ATOM 924 N N . GLN A 1 110 ? 15.132 1.257 -9.003 1.00 95.31 110 GLN A N 1
ATOM 925 C CA . GLN A 1 110 ? 16.563 1.074 -8.750 1.00 95.31 110 GLN A CA 1
ATOM 926 C C . GLN A 1 110 ? 17.414 1.786 -9.808 1.00 95.31 110 GLN A C 1
ATOM 928 O O . GLN A 1 110 ? 18.356 2.505 -9.468 1.00 95.31 110 GLN A O 1
ATOM 933 N N . PHE A 1 111 ? 17.054 1.635 -11.083 1.00 96.25 111 PHE A N 1
ATOM 934 C CA . PHE A 1 111 ? 17.766 2.276 -12.178 1.00 96.25 111 PHE A CA 1
ATOM 935 C C . PHE A 1 111 ? 17.584 3.801 -12.189 1.00 96.25 111 PHE A C 1
ATOM 937 O O . PHE A 1 111 ? 18.559 4.535 -12.335 1.00 96.25 111 PHE A O 1
ATOM 944 N N . ALA A 1 112 ? 16.369 4.295 -11.942 1.00 94.25 112 ALA A N 1
ATOM 945 C CA . ALA A 1 112 ? 16.094 5.725 -11.823 1.00 94.25 112 ALA A CA 1
ATOM 946 C C . ALA A 1 112 ? 16.883 6.367 -10.673 1.00 94.25 112 ALA A C 1
ATOM 948 O O . ALA A 1 112 ? 17.448 7.446 -10.843 1.00 94.25 112 ALA A O 1
ATOM 949 N N . THR A 1 113 ? 16.971 5.700 -9.518 1.00 93.94 113 THR A N 1
ATOM 950 C CA . THR A 1 113 ? 17.796 6.155 -8.389 1.00 93.94 113 THR A CA 1
ATOM 951 C C . THR A 1 113 ? 19.277 6.171 -8.763 1.00 93.94 113 THR A C 1
ATOM 953 O O . THR A 1 113 ? 19.966 7.141 -8.447 1.00 93.94 113 THR A O 1
ATOM 956 N N . PHE A 1 114 ? 19.775 5.148 -9.469 1.00 94.81 114 PHE A N 1
ATOM 957 C CA . PHE A 1 114 ? 21.149 5.142 -9.975 1.00 94.81 114 PHE A CA 1
ATOM 958 C C . PHE A 1 114 ? 21.414 6.341 -10.898 1.00 94.81 114 PHE A C 1
ATOM 960 O O . PHE A 1 114 ? 22.379 7.072 -10.679 1.00 94.81 114 PHE A O 1
ATOM 967 N N . ILE A 1 115 ? 20.541 6.594 -11.876 1.00 93.31 115 ILE A N 1
ATOM 968 C CA . ILE A 1 115 ? 20.675 7.729 -12.799 1.00 93.31 115 ILE A CA 1
ATOM 969 C C . ILE A 1 115 ? 20.644 9.053 -12.036 1.00 93.31 115 ILE A C 1
ATOM 971 O O . ILE A 1 115 ? 21.535 9.881 -12.217 1.00 93.31 115 ILE A O 1
ATOM 975 N N . GLY A 1 116 ? 19.665 9.246 -11.152 1.00 91.19 116 GLY A N 1
ATOM 976 C CA . GLY A 1 116 ? 19.527 10.483 -10.386 1.00 91.19 116 GLY A CA 1
ATOM 977 C C . GLY A 1 116 ? 20.742 10.790 -9.503 1.00 91.19 116 GLY A C 1
ATOM 978 O O . GLY A 1 116 ? 21.052 11.956 -9.290 1.00 91.19 116 GLY A O 1
ATOM 979 N N . ARG A 1 117 ? 21.454 9.767 -9.008 1.00 90.56 117 ARG A N 1
ATOM 980 C CA . ARG A 1 117 ? 22.673 9.946 -8.200 1.00 90.56 117 ARG A CA 1
ATOM 981 C C . ARG A 1 117 ? 23.931 10.217 -9.024 1.00 90.56 117 ARG A C 1
ATOM 983 O O . ARG A 1 117 ? 24.813 10.913 -8.540 1.00 90.56 117 ARG A O 1
ATOM 990 N N . ASN A 1 118 ? 24.038 9.636 -10.219 1.00 91.06 118 ASN A N 1
ATOM 991 C CA . ASN A 1 118 ? 25.325 9.532 -10.919 1.00 91.06 118 ASN A CA 1
ATOM 992 C C . ASN A 1 118 ? 25.394 10.306 -12.243 1.00 91.06 118 ASN A C 1
ATOM 994 O O . ASN A 1 118 ? 26.484 10.501 -12.765 1.00 91.06 118 ASN A O 1
ATOM 998 N N . SER A 1 119 ? 24.263 10.734 -12.811 1.00 86.88 119 SER A N 1
ATOM 999 C CA . SER A 1 119 ? 24.245 11.349 -14.151 1.00 86.88 119 SER A CA 1
ATOM 1000 C C . SER A 1 119 ? 24.525 12.853 -14.174 1.00 86.88 119 SER A C 1
ATOM 1002 O O . SER A 1 119 ? 24.753 13.402 -15.246 1.00 86.88 119 SER A O 1
ATOM 1004 N N . GLY A 1 120 ? 24.451 13.539 -13.029 1.00 82.81 120 GLY A N 1
ATOM 1005 C CA . GLY A 1 120 ? 24.494 15.006 -12.974 1.00 82.81 120 GLY A CA 1
ATOM 1006 C C . GLY A 1 120 ? 23.247 15.701 -13.546 1.00 82.81 120 GLY A C 1
ATOM 1007 O O . GLY A 1 120 ? 23.192 16.928 -13.556 1.00 82.81 120 GLY A O 1
ATOM 1008 N N . LEU A 1 121 ? 22.237 14.944 -13.996 1.00 83.69 121 LEU A N 1
ATOM 1009 C CA . LEU A 1 121 ? 20.969 15.482 -14.486 1.00 83.69 121 LEU A CA 1
ATOM 1010 C C . LEU A 1 121 ? 20.040 15.841 -13.322 1.00 83.69 121 LEU A C 1
ATOM 1012 O O . LEU A 1 121 ? 19.768 15.015 -12.448 1.00 83.69 121 LEU A O 1
ATOM 1016 N N . ASP A 1 122 ? 19.494 17.056 -13.351 1.00 79.88 122 ASP A N 1
ATOM 1017 C CA . ASP A 1 122 ? 18.482 17.496 -12.393 1.00 79.88 122 ASP A CA 1
ATOM 1018 C C . ASP A 1 122 ? 17.065 17.296 -12.948 1.00 79.88 122 ASP A C 1
ATOM 1020 O O . ASP A 1 122 ? 16.640 17.943 -13.907 1.00 79.88 122 ASP A O 1
ATOM 1024 N N . PHE A 1 123 ? 16.303 16.417 -12.297 1.00 74.94 123 PHE A N 1
ATOM 1025 C CA . PHE A 1 123 ? 14.914 16.126 -12.648 1.00 74.94 123 PHE A CA 1
ATOM 1026 C C . PHE A 1 123 ? 13.881 16.882 -11.785 1.00 74.94 123 PHE A C 1
ATOM 1028 O O . PHE A 1 123 ? 12.687 16.579 -11.866 1.00 74.94 123 PHE A O 1
ATOM 1035 N N . ARG A 1 124 ? 14.313 17.855 -10.963 1.00 65.81 124 ARG A N 1
ATOM 1036 C CA . ARG A 1 124 ? 13.522 18.907 -10.278 1.00 65.81 124 ARG A CA 1
ATOM 1037 C C . ARG A 1 124 ? 12.362 18.480 -9.361 1.00 65.81 124 ARG A C 1
ATOM 1039 O O . ARG A 1 124 ? 11.672 19.346 -8.829 1.00 65.81 124 ARG A O 1
ATOM 1046 N N . ARG A 1 125 ? 12.101 17.180 -9.168 1.00 63.44 125 ARG A N 1
ATOM 1047 C CA . ARG A 1 125 ? 10.868 16.694 -8.503 1.00 63.44 125 ARG A CA 1
ATOM 1048 C C . ARG A 1 125 ? 11.073 15.989 -7.163 1.00 63.44 125 ARG A C 1
ATOM 1050 O O . ARG A 1 125 ? 10.159 16.000 -6.346 1.00 63.44 125 ARG A O 1
ATOM 1057 N N . SER A 1 126 ? 12.228 15.368 -6.941 1.00 68.88 126 SER A N 1
ATOM 1058 C CA . SER A 1 126 ? 12.539 14.630 -5.709 1.00 68.88 126 SER A CA 1
ATOM 1059 C C . SER A 1 126 ? 14.023 14.264 -5.660 1.00 68.88 126 SER A C 1
ATOM 1061 O O . SER A 1 126 ? 14.684 14.182 -6.701 1.00 68.88 126 SER A O 1
ATOM 1063 N N . LYS A 1 127 ? 14.554 14.033 -4.453 1.00 83.88 127 LYS A N 1
ATOM 1064 C CA . LYS A 1 127 ? 15.911 13.501 -4.289 1.00 83.88 127 LYS A CA 1
ATOM 1065 C C . LYS A 1 127 ? 15.950 12.033 -4.737 1.00 83.88 127 LYS A C 1
ATOM 1067 O O . LYS A 1 127 ? 15.000 11.304 -4.443 1.00 83.88 127 LYS A O 1
ATOM 1072 N N . PRO A 1 128 ? 17.034 11.561 -5.378 1.00 86.56 128 PRO A N 1
ATOM 1073 C CA . PRO A 1 128 ? 17.146 10.171 -5.837 1.00 86.56 128 PRO A CA 1
ATOM 1074 C C . PRO A 1 128 ? 16.904 9.117 -4.746 1.00 86.56 128 PRO A C 1
ATOM 1076 O O . PRO A 1 128 ? 16.328 8.060 -5.014 1.00 86.56 128 PRO A O 1
ATOM 1079 N N . ASP A 1 129 ? 17.296 9.426 -3.508 1.00 85.62 129 ASP A N 1
ATOM 1080 C CA . ASP A 1 129 ? 17.129 8.562 -2.328 1.00 85.62 129 ASP A CA 1
ATOM 1081 C C . ASP A 1 129 ? 15.663 8.366 -1.933 1.00 85.62 129 ASP A C 1
ATOM 1083 O O . ASP A 1 129 ? 15.294 7.383 -1.291 1.00 85.62 129 ASP A O 1
ATOM 1087 N N . GLU A 1 130 ? 14.808 9.297 -2.345 1.00 86.44 130 GLU A N 1
ATOM 1088 C CA . GLU A 1 130 ? 13.394 9.308 -2.014 1.00 86.44 130 GLU A CA 1
ATOM 1089 C C . GLU A 1 130 ? 12.523 8.721 -3.125 1.00 86.44 130 GLU A C 1
ATOM 1091 O O . GLU A 1 130 ? 11.327 8.542 -2.912 1.00 86.44 130 GLU A O 1
ATOM 1096 N N . TYR A 1 131 ? 13.071 8.386 -4.299 1.00 88.06 131 TYR A N 1
ATOM 1097 C CA . TYR A 1 131 ? 12.281 7.896 -5.441 1.00 88.06 131 TYR A CA 1
ATOM 1098 C C . TYR A 1 131 ? 11.449 6.659 -5.115 1.00 88.06 131 TYR A C 1
ATOM 1100 O O . TYR A 1 131 ? 10.325 6.532 -5.597 1.00 88.06 131 TYR A O 1
ATOM 1108 N N . ARG A 1 132 ? 11.955 5.781 -4.246 1.00 82.81 132 ARG A N 1
ATOM 1109 C CA . ARG A 1 132 ? 11.207 4.614 -3.764 1.00 82.81 132 ARG A CA 1
ATOM 1110 C C . ARG A 1 132 ? 9.923 4.996 -3.017 1.00 82.81 132 ARG A C 1
ATOM 1112 O O . ARG A 1 132 ? 8.952 4.251 -3.069 1.00 82.81 132 ARG A O 1
ATOM 1119 N N . TRP A 1 133 ? 9.917 6.140 -2.337 1.00 78.25 133 TRP A N 1
ATOM 1120 C CA . TRP A 1 133 ? 8.833 6.586 -1.457 1.00 78.25 133 TRP A CA 1
ATOM 1121 C C . TRP A 1 133 ? 7.925 7.610 -2.144 1.00 78.25 133 TRP A C 1
ATOM 1123 O O . TRP A 1 133 ? 6.704 7.464 -2.176 1.00 78.25 133 TRP A O 1
ATOM 1133 N N . ASN A 1 134 ? 8.538 8.621 -2.756 1.00 79.06 134 ASN A N 1
ATOM 1134 C CA . ASN A 1 134 ? 7.870 9.768 -3.367 1.00 79.06 134 ASN A CA 1
ATOM 1135 C C . ASN A 1 134 ? 7.586 9.558 -4.864 1.00 79.06 134 ASN A C 1
ATOM 1137 O O . ASN A 1 134 ? 6.888 10.359 -5.493 1.00 79.06 134 ASN A O 1
ATOM 1141 N N . GLY A 1 135 ? 8.082 8.457 -5.431 1.00 80.88 135 GLY A N 1
ATOM 1142 C CA . GLY A 1 135 ? 8.089 8.194 -6.862 1.00 80.88 135 GLY A CA 1
ATOM 1143 C C . GLY A 1 135 ? 9.213 8.949 -7.571 1.00 80.88 135 GLY A C 1
ATOM 1144 O O . GLY A 1 135 ? 9.552 10.087 -7.227 1.00 80.88 135 GLY A O 1
ATOM 1145 N N . ALA A 1 136 ? 9.778 8.314 -8.596 1.00 86.69 136 ALA A N 1
ATOM 1146 C CA . ALA A 1 136 ? 10.655 8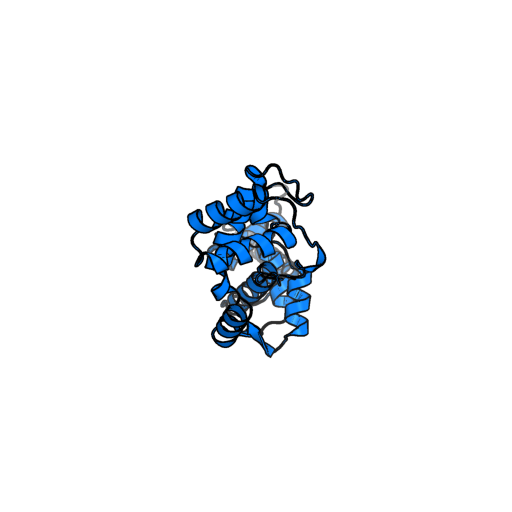.998 -9.533 1.00 86.69 136 ALA A CA 1
ATOM 1147 C C . ALA A 1 136 ? 9.838 9.933 -10.453 1.00 86.69 136 ALA A C 1
ATOM 1149 O O . ALA A 1 136 ? 8.648 9.691 -10.696 1.00 86.69 136 ALA A O 1
ATOM 1150 N N . PRO A 1 137 ? 10.456 10.989 -11.008 1.00 87.56 137 PRO A N 1
ATOM 1151 C CA . PRO A 1 137 ? 9.855 11.813 -12.051 1.00 87.56 137 PRO A CA 1
ATOM 1152 C C . PRO A 1 137 ? 9.291 10.949 -13.199 1.00 87.56 137 PRO A C 1
ATOM 1154 O O . PRO A 1 137 ? 10.002 10.071 -13.687 1.00 87.56 137 PRO A O 1
ATOM 1157 N N . PRO A 1 138 ? 8.054 11.184 -13.684 1.00 86.00 138 PRO A N 1
ATOM 1158 C CA . PRO A 1 138 ? 7.415 10.309 -14.673 1.00 86.00 138 PRO A CA 1
ATOM 1159 C C . PRO A 1 138 ? 8.209 10.117 -15.968 1.00 86.00 138 PRO A C 1
ATOM 1161 O O . PRO A 1 138 ? 8.240 9.010 -16.496 1.00 86.00 138 PRO A O 1
ATOM 1164 N N . ALA A 1 139 ? 8.869 11.172 -16.458 1.00 85.62 139 ALA A N 1
ATOM 1165 C CA . ALA A 1 139 ? 9.705 11.102 -17.656 1.00 85.62 139 ALA A CA 1
ATOM 1166 C C . ALA A 1 139 ? 10.950 10.230 -17.432 1.00 85.62 139 ALA A C 1
ATOM 1168 O O . ALA A 1 139 ? 11.256 9.375 -18.260 1.00 85.62 139 ALA A O 1
ATOM 1169 N N . LEU A 1 140 ? 11.616 10.387 -16.280 1.00 89.50 140 LEU A N 1
ATOM 1170 C CA . LEU A 1 140 ? 12.745 9.539 -15.899 1.00 89.50 140 LEU A CA 1
ATOM 1171 C C . LEU A 1 140 ? 12.303 8.081 -15.758 1.00 89.50 140 LEU A C 1
ATOM 1173 O O . LEU A 1 140 ? 12.971 7.189 -16.269 1.00 89.50 140 LEU A O 1
ATOM 1177 N N . LEU A 1 141 ? 11.160 7.836 -15.115 1.00 90.31 141 LEU A N 1
ATOM 1178 C CA . LEU A 1 141 ? 10.630 6.487 -14.936 1.00 90.31 141 LEU A CA 1
ATOM 1179 C C . LEU A 1 141 ? 10.302 5.826 -16.286 1.00 90.31 141 LEU A C 1
ATOM 1181 O O . LEU A 1 141 ? 10.657 4.670 -16.496 1.00 90.31 141 LEU A O 1
ATOM 1185 N N . ALA A 1 142 ? 9.686 6.565 -17.215 1.00 89.44 142 ALA A N 1
ATOM 1186 C CA . ALA A 1 142 ? 9.398 6.080 -18.565 1.00 89.44 142 ALA A CA 1
ATOM 1187 C C . ALA A 1 142 ? 10.680 5.758 -19.351 1.00 89.44 142 ALA A C 1
ATOM 1189 O O . ALA A 1 142 ? 10.764 4.700 -19.975 1.00 89.44 142 ALA A O 1
ATOM 1190 N N . LEU A 1 143 ? 11.692 6.630 -19.279 1.00 90.31 143 LEU A N 1
ATOM 1191 C CA . LEU A 1 143 ? 12.996 6.405 -19.903 1.00 90.31 143 LEU A CA 1
ATOM 1192 C C . LEU A 1 143 ? 13.686 5.161 -19.327 1.00 90.31 143 LEU A C 1
ATOM 1194 O O . LEU A 1 143 ? 14.112 4.289 -20.081 1.00 90.31 143 LEU A O 1
ATOM 1198 N N . CYS A 1 144 ? 13.752 5.049 -17.998 1.00 93.31 144 CYS A N 1
ATOM 1199 C CA . CYS A 1 144 ? 14.358 3.907 -17.314 1.00 93.31 144 CYS A CA 1
ATOM 1200 C C . CYS A 1 144 ? 13.668 2.600 -17.702 1.00 93.31 144 CYS A C 1
ATOM 1202 O O . CYS A 1 144 ? 14.342 1.630 -18.040 1.00 93.31 144 CYS A O 1
ATOM 1204 N N . ALA A 1 145 ? 12.332 2.590 -17.703 1.00 93.75 145 ALA A N 1
ATOM 1205 C CA . ALA A 1 145 ? 11.549 1.431 -18.101 1.00 93.75 145 ALA A CA 1
ATOM 1206 C C . ALA A 1 145 ? 11.863 1.026 -19.545 1.00 93.75 145 ALA A C 1
ATOM 1208 O O . ALA A 1 145 ? 11.997 -0.160 -19.836 1.00 93.75 145 ALA A O 1
ATOM 1209 N N . LEU A 1 146 ? 11.982 2.001 -20.455 1.00 92.69 146 LEU A N 1
ATOM 1210 C CA . LEU A 1 146 ? 12.271 1.751 -21.866 1.00 92.69 146 LEU A CA 1
ATOM 1211 C C . LEU A 1 146 ? 13.649 1.133 -22.056 1.00 92.69 146 LEU A C 1
ATOM 1213 O O . LEU A 1 146 ? 13.766 0.113 -22.733 1.00 92.69 146 LEU A O 1
ATOM 1217 N N . ILE A 1 147 ? 14.667 1.722 -21.433 1.00 94.25 147 ILE A N 1
ATOM 1218 C CA . ILE A 1 147 ? 16.041 1.231 -21.517 1.00 94.25 147 ILE A CA 1
ATOM 1219 C C . ILE A 1 147 ? 16.142 -0.168 -20.896 1.00 94.25 147 ILE A C 1
ATOM 1221 O O . ILE A 1 147 ? 16.747 -1.049 -21.505 1.00 94.25 147 ILE A O 1
ATOM 1225 N N . LEU A 1 148 ? 15.514 -0.405 -19.739 1.00 95.62 148 LEU A N 1
ATOM 1226 C CA . LEU A 1 148 ? 15.442 -1.736 -19.129 1.00 95.62 148 LEU A CA 1
ATOM 1227 C C . LEU A 1 148 ? 14.755 -2.739 -20.052 1.00 95.62 148 LEU A C 1
ATOM 1229 O O . LEU A 1 148 ? 15.299 -3.811 -20.287 1.00 95.62 148 LEU A O 1
ATOM 1233 N N . PHE A 1 149 ? 13.609 -2.382 -20.627 1.00 94.38 149 PHE A N 1
ATOM 1234 C CA . PHE A 1 149 ? 12.871 -3.256 -21.533 1.00 94.38 149 PHE A CA 1
ATOM 1235 C C . PHE A 1 149 ? 13.700 -3.669 -22.755 1.00 94.38 149 PHE A C 1
ATOM 1237 O O . PHE A 1 149 ? 13.746 -4.848 -23.077 1.00 94.38 149 PHE A O 1
ATOM 1244 N N . VAL A 1 150 ? 14.390 -2.732 -23.421 1.00 94.31 150 VAL A N 1
ATOM 1245 C CA . VAL A 1 150 ? 15.267 -3.067 -24.566 1.00 94.31 150 VAL A CA 1
ATOM 1246 C C . VAL A 1 150 ? 16.587 -3.718 -24.144 1.00 94.31 150 VAL A C 1
ATOM 1248 O O . VAL A 1 150 ? 17.435 -3.996 -24.992 1.00 94.31 150 VAL A O 1
ATOM 1251 N N . SER A 1 151 ? 16.805 -3.885 -22.844 1.00 96.44 151 SER A N 1
ATOM 1252 C CA . SER A 1 151 ? 17.964 -4.555 -22.252 1.00 96.44 151 SER A CA 1
ATOM 1253 C C . SER A 1 151 ? 17.558 -5.855 -21.559 1.00 96.44 151 SER A C 1
ATOM 1255 O O . SER A 1 151 ? 18.266 -6.299 -20.660 1.00 96.44 151 SER A O 1
ATOM 1257 N N . ASP A 1 152 ? 16.400 -6.420 -21.914 1.00 95.69 152 ASP A N 1
ATOM 1258 C CA . ASP A 1 152 ? 15.847 -7.647 -21.329 1.00 95.69 152 ASP A CA 1
ATOM 1259 C C . ASP A 1 152 ? 15.770 -7.603 -19.795 1.00 95.69 152 ASP A C 1
ATOM 1261 O O . ASP A 1 152 ? 16.019 -8.584 -19.100 1.00 95.69 152 ASP A O 1
ATOM 1265 N N . TRP A 1 153 ? 15.450 -6.421 -19.260 1.00 95.50 153 TRP A N 1
ATOM 1266 C CA . TRP A 1 153 ? 15.390 -6.116 -17.829 1.00 95.50 153 TRP A CA 1
ATOM 1267 C C . TRP A 1 153 ? 16.710 -6.342 -17.069 1.00 95.50 153 TRP A C 1
ATOM 1269 O O . TRP A 1 153 ? 16.712 -6.398 -15.841 1.00 95.50 153 TRP A O 1
ATOM 1279 N N . GLN A 1 154 ? 17.848 -6.393 -17.773 1.00 97.19 154 GLN A N 1
ATOM 1280 C CA . GLN A 1 154 ? 19.175 -6.508 -17.170 1.00 97.19 154 GLN A CA 1
ATOM 1281 C C . GLN A 1 154 ? 19.740 -5.136 -16.795 1.00 97.19 154 GLN A C 1
ATOM 1283 O O . GLN A 1 154 ? 20.069 -4.317 -17.658 1.00 97.19 154 GLN A O 1
ATOM 1288 N N . LEU A 1 155 ? 19.895 -4.898 -15.489 1.00 96.31 155 LEU A N 1
ATOM 1289 C CA . LEU A 1 155 ? 20.272 -3.591 -14.943 1.00 96.31 155 LEU A CA 1
ATOM 1290 C C . LEU A 1 155 ? 21.623 -3.083 -15.471 1.00 96.31 155 LEU A C 1
ATOM 1292 O O . LEU A 1 155 ? 21.714 -1.942 -15.913 1.00 96.31 155 LEU A O 1
ATOM 1296 N N . ASN A 1 156 ? 22.662 -3.921 -15.473 1.00 96.75 156 ASN A N 1
ATOM 1297 C CA . ASN A 1 156 ? 23.998 -3.508 -15.925 1.00 96.75 156 ASN A CA 1
ATOM 1298 C C . ASN A 1 156 ? 24.026 -3.196 -17.428 1.00 96.75 156 ASN A C 1
ATOM 1300 O O . ASN A 1 156 ? 24.645 -2.219 -17.847 1.00 96.75 156 ASN A O 1
ATOM 1304 N N . THR A 1 157 ? 23.301 -3.975 -18.233 1.00 97.81 157 THR A N 1
ATOM 1305 C CA . THR A 1 157 ? 23.131 -3.707 -19.667 1.00 97.81 157 THR A CA 1
ATOM 1306 C C . THR A 1 157 ? 22.418 -2.373 -19.889 1.00 97.81 157 THR A C 1
ATOM 1308 O O . THR A 1 157 ? 22.855 -1.569 -20.712 1.00 97.81 157 THR A O 1
ATOM 1311 N N . ALA A 1 158 ? 21.362 -2.097 -19.117 1.00 97.50 158 ALA A N 1
ATOM 1312 C CA . ALA A 1 158 ? 20.631 -0.835 -19.173 1.00 97.50 158 ALA A CA 1
ATOM 1313 C C . ALA A 1 158 ? 21.504 0.368 -18.777 1.00 97.50 158 ALA A C 1
ATOM 1315 O O . ALA A 1 158 ? 21.472 1.393 -19.460 1.00 97.50 158 ALA A O 1
ATOM 1316 N N . ILE A 1 159 ? 22.332 0.233 -17.734 1.00 96.62 159 ILE A N 1
ATOM 1317 C CA . ILE A 1 159 ? 23.324 1.249 -17.346 1.00 96.62 159 ILE A CA 1
ATOM 1318 C C . ILE A 1 159 ? 24.289 1.527 -18.504 1.00 96.62 159 ILE A C 1
ATOM 1320 O O . ILE A 1 159 ? 24.502 2.689 -18.844 1.00 96.62 159 ILE A O 1
ATOM 1324 N N . GLY A 1 160 ? 24.817 0.482 -19.150 1.00 96.50 160 GLY A N 1
ATOM 1325 C CA . GLY A 1 160 ? 25.698 0.625 -20.311 1.00 96.50 160 GLY A CA 1
ATOM 1326 C C . GLY A 1 160 ? 25.038 1.382 -21.467 1.00 96.50 160 GLY A C 1
ATOM 1327 O O . GLY A 1 160 ? 25.628 2.316 -22.008 1.00 96.50 160 GLY A O 1
ATOM 1328 N N . LYS A 1 161 ? 23.783 1.050 -21.804 1.00 95.94 161 LYS A N 1
ATOM 1329 C CA . LYS A 1 161 ? 23.023 1.771 -22.842 1.00 95.94 161 LYS A CA 1
ATOM 1330 C C . LYS A 1 161 ? 22.759 3.227 -22.467 1.00 95.94 161 LYS A C 1
ATOM 1332 O O . LYS A 1 161 ? 22.851 4.103 -23.318 1.00 95.94 161 LYS A O 1
ATOM 1337 N N . PHE A 1 162 ? 22.449 3.507 -21.205 1.00 94.44 162 PHE A N 1
ATOM 1338 C CA . PHE A 1 162 ? 22.250 4.882 -20.751 1.00 94.44 162 PHE A CA 1
ATOM 1339 C C . PHE A 1 162 ? 23.540 5.705 -20.803 1.00 94.44 162 PHE A C 1
ATOM 1341 O O . PHE A 1 162 ? 23.505 6.848 -21.248 1.00 94.44 162 PHE A O 1
ATOM 1348 N N . ALA A 1 163 ? 24.681 5.121 -20.428 1.00 93.88 163 ALA A N 1
ATOM 1349 C CA . ALA A 1 163 ? 25.979 5.773 -20.578 1.00 93.88 163 ALA A CA 1
ATOM 1350 C C . ALA A 1 163 ? 26.261 6.128 -22.047 1.00 93.88 163 ALA A C 1
ATOM 1352 O O . ALA A 1 163 ? 26.647 7.257 -22.331 1.00 93.88 163 ALA A O 1
ATOM 1353 N N . GLN A 1 164 ? 25.974 5.211 -22.980 1.00 93.81 164 GLN A N 1
ATOM 1354 C CA . GLN A 1 164 ? 26.095 5.479 -24.418 1.00 93.81 164 GLN A CA 1
ATOM 1355 C C . GLN A 1 164 ? 25.208 6.647 -24.869 1.00 93.81 164 GLN A C 1
ATOM 1357 O O . GLN A 1 164 ? 25.680 7.497 -25.619 1.00 93.81 164 GLN A O 1
ATOM 1362 N N . ILE A 1 165 ? 23.960 6.720 -24.387 1.00 89.94 165 ILE A N 1
ATOM 1363 C CA . ILE A 1 165 ? 23.033 7.826 -24.684 1.00 89.94 165 ILE A CA 1
ATOM 1364 C C . ILE A 1 165 ? 23.584 9.164 -24.177 1.00 89.94 165 ILE A C 1
ATOM 1366 O O . ILE A 1 165 ? 23.517 10.148 -24.902 1.00 89.94 165 ILE A O 1
ATOM 1370 N N . LEU A 1 166 ? 24.150 9.212 -22.966 1.00 88.75 166 LEU A N 1
ATOM 1371 C CA . LEU A 1 166 ? 24.730 10.445 -22.416 1.00 88.75 166 LEU A CA 1
ATOM 1372 C C . LEU A 1 166 ? 25.957 10.935 -23.190 1.00 88.75 166 LEU A C 1
ATOM 1374 O O . LEU A 1 166 ? 26.232 12.130 -23.202 1.00 88.75 166 LEU A O 1
ATOM 1378 N N . THR A 1 167 ? 26.703 10.019 -23.806 1.00 90.06 167 THR A N 1
ATOM 1379 C CA . THR A 1 167 ? 27.888 10.340 -24.614 1.00 90.06 167 THR A CA 1
ATOM 1380 C C . THR A 1 167 ? 27.586 10.502 -26.102 1.00 90.06 167 THR A C 1
ATOM 1382 O O . THR A 1 167 ? 28.502 10.763 -26.881 1.00 90.06 167 THR A O 1
ATOM 1385 N N . ALA A 1 168 ? 26.337 10.286 -26.521 1.00 87.69 168 ALA A N 1
ATOM 1386 C CA . ALA A 1 168 ? 25.957 10.399 -27.919 1.00 87.69 168 ALA A CA 1
ATOM 1387 C C . ALA A 1 168 ? 26.060 11.866 -28.376 1.00 87.69 168 ALA A C 1
ATOM 1389 O O . ALA A 1 168 ? 25.744 12.767 -27.597 1.00 87.69 168 ALA A O 1
ATOM 1390 N N . PRO A 1 169 ? 26.496 12.122 -29.623 1.00 84.69 169 PRO A N 1
ATOM 1391 C CA . PRO A 1 169 ? 26.475 13.469 -30.173 1.00 84.69 169 PRO A CA 1
ATOM 1392 C C . PRO A 1 169 ? 25.036 13.985 -30.269 1.00 84.69 169 PRO A C 1
ATOM 1394 O O . PRO A 1 169 ? 24.086 13.197 -30.333 1.00 84.69 169 PRO A O 1
ATOM 1397 N N . ASP A 1 170 ? 24.891 15.309 -30.327 1.00 80.44 170 ASP A N 1
ATOM 1398 C CA . ASP A 1 170 ? 23.586 15.935 -30.511 1.00 80.44 170 ASP A CA 1
ATOM 1399 C C . ASP A 1 170 ? 22.888 15.371 -31.761 1.00 80.44 170 ASP A C 1
ATOM 1401 O O . ASP A 1 170 ? 23.525 15.182 -32.807 1.00 80.44 170 ASP A O 1
ATOM 1405 N N . PRO A 1 171 ? 21.580 15.075 -31.679 1.00 78.88 171 PRO A N 1
ATOM 1406 C CA . PRO A 1 171 ? 20.847 14.539 -32.811 1.00 78.88 171 PRO A CA 1
ATOM 1407 C C . PRO A 1 171 ? 20.847 15.547 -33.964 1.00 78.88 171 PRO A C 1
ATOM 1409 O O . PRO A 1 171 ? 20.517 16.719 -33.791 1.00 78.88 171 PRO A O 1
ATOM 1412 N N . SER A 1 172 ? 21.161 15.068 -35.167 1.00 78.81 172 SER A N 1
ATOM 1413 C CA . SER A 1 172 ? 21.145 15.879 -36.391 1.00 78.81 172 SER A CA 1
ATOM 1414 C C . SER A 1 172 ? 19.735 16.302 -36.822 1.00 78.81 172 SER A C 1
ATOM 1416 O O . SER A 1 172 ? 19.590 17.216 -37.627 1.00 78.81 172 SER A O 1
ATOM 1418 N N . ASP A 1 173 ? 18.704 15.631 -36.301 1.00 78.75 173 ASP A N 1
ATOM 1419 C CA . ASP A 1 173 ? 17.294 15.947 -36.518 1.00 78.75 173 ASP A CA 1
ATOM 1420 C C . ASP A 1 173 ? 16.499 15.713 -35.222 1.00 78.75 173 ASP A C 1
ATOM 1422 O O . ASP A 1 173 ? 16.349 14.586 -34.740 1.00 78.75 173 ASP A O 1
ATOM 1426 N N . LEU A 1 174 ? 15.984 16.806 -34.656 1.00 69.75 174 LEU A N 1
ATOM 1427 C CA . LEU A 1 174 ? 15.208 16.818 -33.415 1.00 69.75 174 LEU A CA 1
ATOM 1428 C C . LEU A 1 174 ? 13.778 16.272 -33.596 1.00 69.75 174 LEU A C 1
ATOM 1430 O O . LEU A 1 174 ? 13.112 15.976 -32.604 1.00 69.75 174 LEU A O 1
ATOM 1434 N N . LEU A 1 175 ? 13.298 16.112 -34.835 1.00 69.06 175 LEU A N 1
ATOM 1435 C CA . LEU A 1 175 ? 11.955 15.610 -35.147 1.00 69.06 175 LEU A CA 1
ATOM 1436 C C . LEU A 1 175 ? 11.890 14.078 -35.253 1.00 69.06 175 LEU A C 1
ATOM 1438 O O . LEU A 1 175 ? 10.800 13.508 -35.167 1.00 69.06 175 LEU A O 1
ATOM 1442 N N . LEU A 1 176 ? 13.036 13.393 -35.352 1.00 62.25 176 LEU A N 1
ATOM 1443 C CA . LEU A 1 176 ? 13.113 11.922 -35.339 1.00 62.25 176 LEU A CA 1
ATOM 1444 C C . LEU A 1 176 ? 12.746 11.310 -33.972 1.00 62.25 176 LEU A C 1
ATOM 1446 O O . LEU A 1 176 ? 12.512 10.106 -33.865 1.00 62.25 176 LEU A O 1
ATOM 1450 N N . GLY A 1 177 ? 12.683 12.132 -32.919 1.00 54.66 177 GLY A N 1
ATOM 1451 C CA . GLY A 1 177 ? 12.597 11.720 -31.518 1.00 54.66 177 GLY A CA 1
ATOM 1452 C C . GLY A 1 177 ? 11.204 11.712 -30.882 1.00 54.66 177 GLY A C 1
ATOM 1453 O O . GLY A 1 177 ? 11.116 11.782 -29.659 1.00 54.66 177 GLY A O 1
ATOM 1454 N N . ASN A 1 178 ? 10.107 11.606 -31.639 1.00 51.44 178 ASN A N 1
ATOM 1455 C CA . ASN A 1 178 ? 8.751 11.523 -31.066 1.00 51.44 178 ASN A CA 1
ATOM 1456 C C . ASN A 1 178 ? 8.426 10.131 -30.482 1.00 51.44 178 ASN A C 1
ATOM 1458 O O . ASN A 1 178 ? 7.377 9.539 -30.745 1.00 51.44 178 ASN A O 1
ATOM 1462 N N . VAL A 1 179 ? 9.316 9.581 -29.655 1.00 52.41 179 VAL A N 1
ATOM 1463 C CA . VAL A 1 179 ? 9.033 8.371 -28.879 1.00 52.41 179 VAL A CA 1
ATOM 1464 C C . VAL A 1 179 ? 8.416 8.798 -27.552 1.00 52.41 179 VAL A C 1
ATOM 1466 O O . VAL A 1 179 ? 9.079 8.879 -26.521 1.00 52.41 179 VAL A O 1
ATOM 1469 N N . VAL A 1 180 ? 7.107 9.063 -27.566 1.00 54.00 180 VAL A N 1
ATOM 1470 C CA . VAL A 1 180 ? 6.320 9.164 -26.330 1.00 54.00 180 VAL A CA 1
ATOM 1471 C C . VAL A 1 180 ? 6.244 7.762 -25.722 1.00 54.00 180 VAL A C 1
ATOM 1473 O O . VAL A 1 180 ? 5.376 6.942 -26.051 1.00 54.00 180 VAL A O 1
ATOM 1476 N N . GLY A 1 181 ? 7.222 7.459 -24.870 1.00 55.59 181 GLY A N 1
ATOM 1477 C CA . GLY A 1 181 ? 7.207 6.293 -24.005 1.00 55.59 181 GLY A CA 1
ATOM 1478 C C . GLY A 1 181 ? 6.060 6.440 -23.014 1.00 55.59 181 GLY A C 1
ATOM 1479 O O . GLY A 1 181 ? 6.111 7.272 -22.111 1.00 55.59 181 GLY A O 1
ATOM 1480 N N . LEU A 1 182 ? 5.006 5.646 -23.194 1.00 67.19 182 LEU A N 1
ATOM 1481 C CA . LEU A 1 182 ? 3.986 5.485 -22.165 1.00 67.19 182 LEU A CA 1
ATOM 1482 C C . LEU A 1 182 ? 4.682 4.912 -20.931 1.00 67.19 182 LEU A C 1
ATOM 1484 O O . LEU A 1 182 ? 5.294 3.851 -21.018 1.00 67.19 182 LEU A O 1
ATOM 1488 N N . ASN A 1 183 ? 4.604 5.613 -19.803 1.00 78.75 183 ASN A N 1
ATOM 1489 C CA . ASN A 1 183 ? 5.067 5.081 -18.529 1.00 78.75 183 ASN A CA 1
ATOM 1490 C C . ASN A 1 183 ? 4.205 3.849 -18.176 1.00 78.75 183 ASN A C 1
ATOM 1492 O O . ASN A 1 183 ? 3.022 4.035 -17.871 1.00 78.75 183 ASN A O 1
ATOM 1496 N N . PRO A 1 184 ? 4.753 2.615 -18.189 1.00 81.00 184 PRO A N 1
ATOM 1497 C CA . PRO A 1 184 ? 3.965 1.410 -17.919 1.00 81.00 184 PRO A CA 1
ATOM 1498 C C . PRO A 1 184 ? 3.518 1.324 -16.452 1.00 81.00 184 PRO A C 1
ATOM 1500 O O . PRO A 1 184 ? 2.656 0.525 -16.112 1.00 81.00 184 PRO A O 1
ATOM 1503 N N . PHE A 1 185 ? 4.073 2.169 -15.582 1.00 87.81 185 PHE A N 1
ATOM 1504 C CA . PHE A 1 185 ? 3.795 2.202 -14.149 1.00 87.81 185 PHE A CA 1
ATOM 1505 C C . PHE A 1 185 ? 2.888 3.372 -13.753 1.00 87.81 185 PHE A C 1
ATOM 1507 O O . PHE A 1 185 ? 2.896 3.816 -12.601 1.00 87.81 185 PHE A O 1
ATOM 1514 N N . HIS A 1 186 ? 2.125 3.915 -14.705 1.00 84.81 186 HIS A N 1
ATOM 1515 C CA . HIS A 1 186 ? 1.124 4.931 -14.405 1.00 84.81 186 HIS A CA 1
ATOM 1516 C C . HIS A 1 186 ? 0.135 4.408 -13.355 1.00 84.81 186 HIS A C 1
ATOM 1518 O O . HIS A 1 186 ? -0.362 3.290 -13.466 1.00 84.81 186 HIS A O 1
ATOM 1524 N N . ASP A 1 187 ? -0.108 5.208 -12.315 1.00 88.44 187 ASP A N 1
ATOM 1525 C CA . ASP A 1 187 ? -0.934 4.847 -11.156 1.00 88.44 187 ASP A CA 1
ATOM 1526 C C . ASP A 1 187 ? -0.541 3.551 -10.430 1.00 88.44 187 ASP A C 1
ATOM 1528 O O . ASP A 1 187 ? -1.323 3.055 -9.624 1.00 88.44 187 ASP A O 1
ATOM 1532 N N . TYR A 1 188 ? 0.665 3.014 -10.644 1.00 90.06 188 TYR A N 1
ATOM 1533 C CA . TYR A 1 188 ? 1.082 1.736 -10.058 1.00 90.06 188 TYR A CA 1
ATOM 1534 C C . TYR A 1 188 ? 0.851 1.679 -8.537 1.00 90.06 188 TYR A C 1
ATOM 1536 O O . TYR A 1 188 ? 0.230 0.745 -8.037 1.00 90.06 188 TYR A O 1
ATOM 1544 N N . ALA A 1 189 ? 1.256 2.721 -7.804 1.00 89.19 189 ALA A N 1
ATOM 1545 C CA . ALA A 1 189 ? 1.049 2.799 -6.357 1.00 89.19 189 ALA A CA 1
ATOM 1546 C C . ALA A 1 189 ? -0.438 2.852 -5.950 1.00 89.19 189 ALA A C 1
ATOM 1548 O O . ALA A 1 189 ? -0.815 2.254 -4.944 1.00 89.19 189 ALA A O 1
ATOM 1549 N N . ALA A 1 190 ? -1.281 3.531 -6.735 1.00 92.56 190 ALA A N 1
ATOM 1550 C CA . ALA A 1 190 ? -2.717 3.586 -6.475 1.00 92.56 190 ALA A CA 1
ATOM 1551 C C . ALA A 1 190 ? -3.365 2.218 -6.727 1.00 92.56 190 ALA A C 1
ATOM 1553 O O . ALA A 1 190 ? -4.146 1.752 -5.904 1.00 92.56 190 ALA A O 1
ATOM 1554 N N . TRP A 1 191 ? -2.969 1.523 -7.797 1.00 93.19 191 TRP A N 1
ATOM 1555 C CA . TRP A 1 191 ? -3.406 0.154 -8.065 1.00 93.19 191 TRP A CA 1
ATOM 1556 C C . TRP A 1 191 ? -2.983 -0.825 -6.968 1.00 93.19 191 TRP A C 1
ATOM 1558 O O . TRP A 1 191 ? -3.800 -1.635 -6.539 1.00 93.19 191 TRP A O 1
ATOM 1568 N N . GLN A 1 192 ? -1.755 -0.724 -6.447 1.00 92.44 192 GLN A N 1
ATOM 1569 C CA . GLN A 1 192 ? -1.337 -1.533 -5.295 1.00 92.44 192 GLN A CA 1
ATOM 1570 C C . GLN A 1 192 ? -2.217 -1.277 -4.063 1.00 92.44 192 GLN A C 1
ATOM 1572 O O . GLN A 1 192 ? -2.535 -2.207 -3.324 1.00 92.44 192 GLN A O 1
ATOM 1577 N N . MET A 1 193 ? -2.637 -0.027 -3.849 1.00 93.44 193 MET A N 1
ATOM 1578 C CA . MET A 1 193 ? -3.552 0.324 -2.765 1.00 93.44 193 MET A CA 1
ATOM 1579 C C . MET A 1 193 ? -4.969 -0.232 -2.998 1.00 93.44 193 MET A C 1
ATOM 1581 O O . MET A 1 193 ? -5.603 -0.635 -2.028 1.00 93.44 193 MET A O 1
ATOM 1585 N N . VAL A 1 194 ? -5.452 -0.309 -4.249 1.00 94.94 194 VAL A N 1
ATOM 1586 C CA . VAL A 1 194 ? -6.722 -0.988 -4.590 1.00 94.94 194 VAL A CA 1
ATOM 1587 C C . VAL A 1 194 ? -6.655 -2.470 -4.225 1.00 94.94 194 VAL A C 1
ATOM 1589 O O . VAL A 1 194 ? -7.554 -2.968 -3.550 1.00 94.94 194 VAL A O 1
ATOM 1592 N N . VAL A 1 195 ? -5.588 -3.160 -4.645 1.00 93.56 195 VAL A N 1
ATOM 1593 C CA . VAL A 1 195 ? -5.392 -4.588 -4.351 1.00 93.56 195 VAL A CA 1
ATOM 1594 C C . VAL A 1 195 ? -5.362 -4.818 -2.844 1.00 93.56 195 VAL A C 1
ATOM 1596 O O . VAL A 1 195 ? -6.153 -5.609 -2.339 1.00 93.56 195 VAL A O 1
ATOM 1599 N N . LEU A 1 196 ? -4.543 -4.059 -2.107 1.00 93.12 196 LEU A N 1
ATOM 1600 C CA . LEU A 1 196 ? -4.463 -4.222 -0.657 1.00 93.12 196 LEU A CA 1
ATOM 1601 C C . LEU A 1 196 ? -5.798 -3.913 0.033 1.00 93.12 196 LEU A C 1
ATOM 1603 O O . LEU A 1 196 ? -6.181 -4.617 0.959 1.00 93.12 196 LEU A O 1
ATOM 1607 N N . ALA A 1 197 ? -6.536 -2.889 -0.404 1.00 94.31 197 ALA A N 1
ATOM 1608 C CA . ALA A 1 197 ? -7.829 -2.579 0.203 1.00 94.31 197 ALA A CA 1
ATOM 1609 C C . ALA A 1 197 ? -8.839 -3.718 -0.013 1.00 94.31 197 ALA A C 1
ATOM 1611 O O . ALA A 1 197 ? -9.644 -3.990 0.874 1.00 94.31 197 ALA A O 1
ATOM 1612 N N . GLN A 1 198 ? -8.762 -4.416 -1.151 1.00 93.75 198 GLN A N 1
ATOM 1613 C CA . GLN A 1 198 ? -9.577 -5.596 -1.424 1.00 93.75 198 GLN A CA 1
ATOM 1614 C C . GLN A 1 198 ? -9.159 -6.806 -0.579 1.00 93.75 198 GLN A C 1
ATOM 1616 O O . GLN A 1 198 ? -10.025 -7.451 0.005 1.00 93.75 198 GLN A O 1
ATOM 1621 N N . GLU A 1 199 ? -7.858 -7.064 -0.431 1.00 92.94 199 GLU A N 1
ATOM 1622 C CA . GLU A 1 199 ? -7.341 -8.106 0.470 1.00 92.94 199 GLU A CA 1
ATOM 1623 C C . GLU A 1 199 ? -7.761 -7.862 1.930 1.00 92.94 199 GLU A C 1
ATOM 1625 O O . GLU A 1 199 ? -8.143 -8.796 2.635 1.00 92.94 199 GLU A O 1
ATOM 1630 N N . ILE A 1 200 ? -7.727 -6.602 2.386 1.00 92.75 200 ILE A N 1
ATOM 1631 C CA . ILE A 1 200 ? -8.172 -6.213 3.732 1.00 92.75 200 ILE A CA 1
ATOM 1632 C C . ILE A 1 200 ? -9.689 -6.338 3.882 1.00 92.75 200 ILE A C 1
ATOM 1634 O O . ILE A 1 200 ? -10.159 -6.795 4.922 1.00 92.75 200 ILE A O 1
ATOM 1638 N N . ALA A 1 201 ? -10.465 -5.982 2.858 1.00 92.44 201 ALA A N 1
ATOM 1639 C CA . ALA A 1 201 ? -11.919 -6.126 2.886 1.00 92.44 201 ALA A CA 1
ATOM 1640 C C . ALA A 1 201 ? -12.374 -7.592 3.013 1.00 92.44 201 ALA A C 1
ATOM 1642 O O . ALA A 1 201 ? -13.454 -7.845 3.541 1.00 92.44 201 ALA A O 1
ATOM 1643 N N . GLN A 1 202 ? -11.547 -8.542 2.564 1.00 90.38 202 GLN A N 1
ATOM 1644 C CA . GLN A 1 202 ? -11.791 -9.984 2.668 1.00 90.38 202 GLN A CA 1
ATOM 1645 C C . GLN A 1 202 ? -11.371 -10.589 4.020 1.00 90.38 202 GLN A C 1
ATOM 1647 O O . GLN A 1 202 ? -11.646 -11.762 4.272 1.00 90.38 202 GLN A O 1
ATOM 1652 N N . GLN A 1 203 ? -10.713 -9.825 4.900 1.00 88.94 203 GLN A N 1
ATOM 1653 C CA . GLN A 1 203 ? -10.351 -10.310 6.234 1.00 88.94 203 GLN A CA 1
ATOM 1654 C C . GLN A 1 203 ? -11.606 -10.520 7.102 1.00 88.94 203 GLN A C 1
ATOM 1656 O O . GLN A 1 203 ? -12.592 -9.805 6.920 1.00 88.94 203 GLN A O 1
ATOM 1661 N N . PRO A 1 204 ? -11.587 -11.428 8.100 1.00 84.12 204 PRO A N 1
ATOM 1662 C CA . PRO A 1 204 ? -12.755 -11.715 8.947 1.00 84.12 204 PRO A CA 1
ATOM 1663 C C . PRO A 1 204 ? -13.327 -10.494 9.681 1.00 84.12 204 PRO A C 1
ATOM 1665 O O . PRO A 1 204 ? -14.523 -10.405 9.952 1.00 84.12 204 PRO A O 1
ATOM 1668 N N . THR A 1 205 ? -12.467 -9.533 10.002 1.00 80.69 205 THR A N 1
ATOM 1669 C CA . THR A 1 205 ? -12.83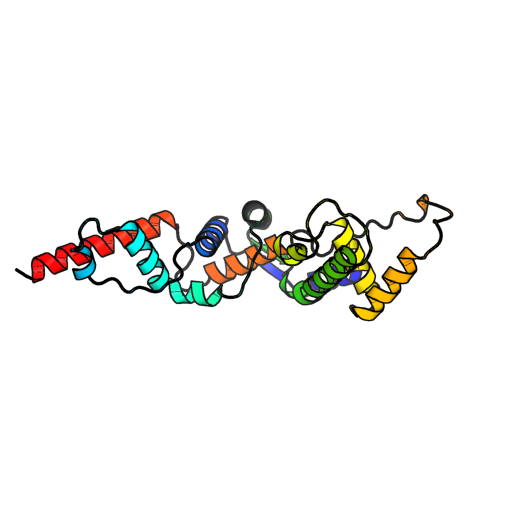1 -8.256 10.622 1.00 80.69 205 THR A CA 1
ATOM 1670 C C . THR A 1 205 ? -13.520 -7.293 9.651 1.00 80.69 205 THR A C 1
ATOM 1672 O O . THR A 1 205 ? -14.206 -6.381 10.107 1.00 80.69 205 THR A O 1
ATOM 1675 N N . GLY A 1 206 ? -13.397 -7.513 8.339 1.00 80.44 206 GLY A N 1
ATOM 1676 C CA . GLY A 1 206 ? -14.059 -6.773 7.269 1.00 80.44 206 GLY A CA 1
ATOM 1677 C C . GLY A 1 206 ? -13.718 -5.281 7.207 1.00 80.44 206 GLY A C 1
ATOM 1678 O O . GLY A 1 206 ? -12.825 -4.772 7.888 1.00 80.44 206 GLY A O 1
ATOM 1679 N N . VAL A 1 207 ? -14.466 -4.557 6.371 1.00 84.56 207 VAL A N 1
ATOM 1680 C CA . VAL A 1 207 ? -14.412 -3.090 6.312 1.00 84.56 207 VAL A CA 1
ATOM 1681 C C . VAL A 1 207 ? -15.162 -2.500 7.507 1.00 84.56 207 VAL A C 1
ATOM 1683 O O . VAL A 1 207 ? -16.242 -2.970 7.885 1.00 84.56 207 VAL A O 1
ATOM 1686 N N . ARG A 1 208 ? -14.577 -1.465 8.116 1.00 90.12 208 ARG A N 1
ATOM 1687 C CA . ARG A 1 208 ? -15.132 -0.735 9.262 1.00 90.12 208 ARG A CA 1
ATOM 1688 C C . ARG A 1 208 ? -14.964 0.770 9.076 1.00 90.12 208 ARG A C 1
ATOM 1690 O O . ARG A 1 208 ? -14.106 1.232 8.325 1.00 90.12 208 ARG A O 1
ATOM 1697 N N . VAL A 1 209 ? -15.766 1.539 9.807 1.00 93.56 209 VAL A N 1
ATOM 1698 C CA . VAL A 1 209 ? -15.595 2.992 9.925 1.00 93.56 209 VAL A CA 1
ATOM 1699 C C . VAL A 1 209 ? -14.694 3.260 11.126 1.00 93.56 209 VAL A C 1
ATOM 1701 O O . VAL A 1 209 ? -15.107 3.062 12.264 1.00 93.56 209 VAL A O 1
ATOM 1704 N N . TYR A 1 210 ? -13.461 3.698 10.867 1.00 93.81 210 TYR A N 1
ATOM 1705 C CA . TYR A 1 210 ? -12.406 3.813 11.881 1.00 93.81 210 TYR A CA 1
ATOM 1706 C C . TYR A 1 210 ? -12.814 4.614 13.124 1.00 93.81 210 TYR A C 1
ATOM 1708 O O . TYR A 1 210 ? -12.669 4.123 14.241 1.00 93.81 210 TYR A O 1
ATOM 1716 N N . ASP A 1 211 ? -13.372 5.811 12.941 1.00 94.31 211 ASP A N 1
ATOM 1717 C CA . ASP A 1 211 ? -13.745 6.667 14.073 1.00 94.31 211 ASP A CA 1
ATOM 1718 C C . ASP A 1 211 ? -14.892 6.064 14.897 1.00 94.31 211 ASP A C 1
ATOM 1720 O O . ASP A 1 211 ? -14.876 6.136 16.124 1.00 94.31 211 ASP A O 1
ATOM 1724 N N . ALA A 1 212 ? -15.856 5.412 14.239 1.00 95.56 212 ALA A N 1
ATOM 1725 C CA . ALA A 1 212 ? -16.945 4.723 14.927 1.00 95.56 212 ALA A CA 1
ATOM 1726 C C . ALA A 1 212 ? -16.426 3.531 15.745 1.00 95.56 212 ALA A C 1
ATOM 1728 O O . ALA A 1 212 ? -16.891 3.295 16.858 1.00 95.56 212 ALA A O 1
ATOM 1729 N N . GLU A 1 213 ? -15.426 2.819 15.224 1.00 95.50 213 GLU A N 1
ATOM 1730 C CA . GLU A 1 213 ? -14.817 1.680 15.905 1.00 95.50 213 GLU A CA 1
ATOM 1731 C C . GLU A 1 213 ? -14.009 2.109 17.135 1.00 95.50 213 GLU A C 1
ATOM 1733 O O . GLU A 1 213 ? -14.114 1.480 18.185 1.00 95.50 213 GLU A O 1
ATOM 1738 N N . LEU A 1 214 ? -13.268 3.220 17.055 1.00 96.06 214 LEU A N 1
ATOM 1739 C CA . LEU A 1 214 ? -12.588 3.780 18.226 1.00 96.06 214 LEU A CA 1
ATOM 1740 C C . LEU A 1 214 ? -13.576 4.207 19.317 1.00 96.06 214 LEU A C 1
ATOM 1742 O O . LEU A 1 214 ? -13.322 3.953 20.493 1.00 96.06 214 LEU A O 1
ATOM 1746 N N . VAL A 1 215 ? -14.704 4.821 18.942 1.00 97.44 215 VAL A N 1
ATOM 1747 C CA . VAL A 1 215 ? -15.760 5.201 19.895 1.00 97.44 215 VAL A CA 1
ATOM 1748 C C . VAL A 1 215 ? -16.397 3.964 20.535 1.00 97.44 215 VAL A C 1
ATOM 1750 O O . VAL A 1 215 ? -16.596 3.950 21.750 1.00 97.44 215 VAL A O 1
ATOM 1753 N N . ARG A 1 216 ? -16.679 2.915 19.746 1.00 97.19 216 ARG A N 1
ATOM 1754 C CA . ARG A 1 216 ? -17.206 1.635 20.247 1.00 97.19 216 ARG A CA 1
ATOM 1755 C C . ARG A 1 216 ? -16.256 1.013 21.271 1.00 97.19 216 ARG A C 1
ATOM 1757 O O . ARG A 1 216 ? -16.684 0.689 22.374 1.00 97.19 216 ARG A O 1
ATOM 1764 N N . ILE A 1 217 ? -14.973 0.902 20.929 1.00 96.31 217 ILE A N 1
ATOM 1765 C CA . ILE A 1 217 ? -13.951 0.331 21.813 1.00 96.31 217 ILE A CA 1
ATOM 1766 C C . ILE A 1 217 ? -13.821 1.168 23.087 1.00 96.31 217 ILE A C 1
ATOM 1768 O O . ILE A 1 217 ? -13.832 0.612 24.179 1.00 96.31 217 ILE A O 1
ATOM 1772 N N . GLU A 1 218 ? -13.751 2.500 22.988 1.00 97.62 218 GLU A N 1
ATOM 1773 C CA . GLU A 1 218 ? -13.684 3.360 24.176 1.00 97.62 218 GLU A CA 1
ATOM 1774 C C . GLU A 1 218 ? -14.874 3.117 25.120 1.00 97.62 218 GLU A C 1
ATOM 1776 O O . GLU A 1 218 ? -14.689 3.011 26.336 1.00 97.62 218 GLU A O 1
ATOM 1781 N N . ALA A 1 219 ? -16.088 2.993 24.573 1.00 97.69 219 ALA A N 1
ATOM 1782 C CA . ALA A 1 219 ? -17.286 2.702 25.355 1.00 97.69 219 ALA A CA 1
ATOM 1783 C C . ALA A 1 219 ? -17.200 1.339 26.064 1.00 97.69 219 ALA A C 1
ATOM 1785 O O . ALA A 1 219 ? -17.530 1.250 27.246 1.00 97.69 219 ALA A O 1
ATOM 1786 N N . GLU A 1 220 ? -16.697 0.306 25.387 1.00 96.69 220 GLU A N 1
ATOM 1787 C CA . GLU A 1 220 ? -16.498 -1.030 25.965 1.00 96.69 220 GLU A CA 1
ATOM 1788 C C . GLU A 1 220 ? -15.472 -1.031 27.099 1.00 96.69 220 GLU A C 1
ATOM 1790 O O . GLU A 1 220 ? -15.719 -1.627 28.148 1.00 96.69 220 GLU A O 1
ATOM 1795 N N . LEU A 1 221 ? -14.355 -0.312 26.944 1.00 96.56 221 LEU A N 1
ATOM 1796 C CA . LEU A 1 221 ? -13.355 -0.182 28.008 1.00 96.56 221 LEU A CA 1
ATOM 1797 C C . LEU A 1 221 ? -13.938 0.522 29.241 1.00 96.56 221 LEU A C 1
ATOM 1799 O O . LEU A 1 221 ? -13.688 0.111 30.378 1.00 96.56 221 LEU A O 1
ATOM 1803 N N . ARG A 1 222 ? -14.729 1.582 29.027 1.00 97.00 222 ARG A N 1
ATOM 1804 C CA . ARG A 1 222 ? -15.398 2.318 30.110 1.00 97.00 222 ARG A CA 1
ATOM 1805 C C . ARG A 1 222 ? -16.416 1.450 30.837 1.00 97.00 222 ARG A C 1
ATOM 1807 O O . ARG A 1 222 ? -16.501 1.523 32.061 1.00 97.00 222 ARG A O 1
ATOM 1814 N N . GLU A 1 223 ? -17.171 0.638 30.108 1.00 96.56 223 GLU A N 1
ATOM 1815 C CA . GLU A 1 223 ? -18.156 -0.261 30.704 1.00 96.56 223 GLU A CA 1
ATOM 1816 C C . GLU A 1 223 ? -17.484 -1.396 31.486 1.00 96.56 223 GLU A C 1
ATOM 1818 O O . GLU A 1 223 ? -17.854 -1.654 32.630 1.00 96.56 223 GLU A O 1
ATOM 1823 N N . ALA A 1 224 ? -16.413 -1.986 30.944 1.00 95.12 224 ALA A N 1
ATOM 1824 C CA . ALA A 1 224 ? -15.603 -2.974 31.655 1.00 95.12 224 ALA A CA 1
ATOM 1825 C C . ALA A 1 224 ? -15.051 -2.422 32.981 1.00 95.12 224 ALA A C 1
ATOM 1827 O O . ALA A 1 224 ? -15.034 -3.123 33.993 1.00 95.12 224 ALA A O 1
ATOM 1828 N N . PHE A 1 225 ? -14.641 -1.151 33.005 1.00 96.06 225 PHE A N 1
ATOM 1829 C CA . PHE A 1 225 ? -14.211 -0.486 34.233 1.00 96.06 225 PHE A CA 1
ATOM 1830 C C . PHE A 1 225 ? -15.344 -0.297 35.248 1.00 96.06 225 PHE A C 1
ATOM 1832 O O . PHE A 1 225 ? -15.151 -0.578 36.430 1.00 96.06 225 PHE A O 1
ATOM 1839 N N . ARG A 1 226 ? -16.533 0.132 34.805 1.00 95.69 226 ARG A N 1
ATOM 1840 C CA . ARG A 1 226 ? -17.706 0.280 35.686 1.00 95.69 226 ARG A CA 1
ATOM 1841 C C . ARG A 1 226 ? -18.108 -1.048 36.320 1.00 95.69 226 ARG A C 1
ATOM 1843 O O . ARG A 1 226 ? -18.280 -1.101 37.535 1.00 95.69 226 ARG A O 1
ATOM 1850 N N . ALA A 1 227 ? -18.208 -2.104 35.514 1.00 94.56 227 ALA A N 1
ATOM 1851 C CA . ALA A 1 227 ? -18.543 -3.443 35.988 1.00 94.56 227 ALA A CA 1
ATOM 1852 C C . ALA A 1 227 ? -17.501 -3.964 36.989 1.00 94.56 227 ALA A C 1
ATOM 1854 O O . ALA A 1 227 ? -17.852 -4.536 38.017 1.00 94.56 227 ALA A O 1
ATOM 1855 N N . TRP A 1 228 ? -16.216 -3.709 36.728 1.00 95.50 228 TRP A N 1
ATOM 1856 C CA . TRP A 1 228 ? -15.139 -4.085 37.637 1.00 95.50 228 TRP A CA 1
ATOM 1857 C C . TRP A 1 228 ? -15.225 -3.353 38.982 1.00 95.50 228 TRP A C 1
ATOM 1859 O O . TRP A 1 228 ? -15.099 -4.005 40.011 1.00 95.50 228 TRP A O 1
ATOM 1869 N N . ILE A 1 229 ? -15.516 -2.044 39.003 1.00 94.94 229 ILE A N 1
ATOM 1870 C CA . ILE A 1 229 ? -15.735 -1.308 40.264 1.00 94.94 229 ILE A CA 1
ATOM 1871 C C . ILE A 1 229 ? -16.917 -1.901 41.042 1.00 94.94 229 ILE A C 1
ATOM 1873 O O . ILE A 1 229 ? -16.818 -2.094 42.250 1.00 94.94 229 ILE A O 1
ATOM 1877 N N . GLN A 1 230 ? -18.027 -2.194 40.361 1.00 90.81 230 GLN A N 1
ATOM 1878 C CA . GLN A 1 230 ? -19.228 -2.744 40.999 1.00 90.81 230 GLN A CA 1
ATOM 1879 C C . GLN A 1 230 ? -19.006 -4.148 41.570 1.00 90.81 230 GLN A C 1
ATOM 1881 O O . GLN A 1 230 ? -19.584 -4.473 42.597 1.00 90.81 230 GLN A O 1
ATOM 1886 N N . GLY A 1 231 ? -18.163 -4.965 40.932 1.00 83.88 231 GLY A N 1
ATOM 1887 C CA . GLY A 1 231 ? -17.802 -6.301 41.413 1.00 83.88 231 GLY A CA 1
ATOM 1888 C C . GLY A 1 231 ? -16.725 -6.330 42.504 1.00 83.88 231 GLY A C 1
ATOM 1889 O O . GLY A 1 231 ? -16.389 -7.412 42.978 1.00 83.88 231 GLY A O 1
ATOM 1890 N N . GLN A 1 232 ? -16.152 -5.180 42.874 1.00 68.38 232 GLN A N 1
ATOM 1891 C CA . GLN A 1 232 ? -15.203 -5.056 43.989 1.00 68.38 232 GLN A CA 1
ATOM 1892 C C . GLN A 1 232 ? -15.842 -4.578 45.301 1.00 68.38 232 GLN A C 1
ATOM 1894 O O . GLN A 1 232 ? -15.153 -4.569 46.323 1.00 68.38 232 GLN A O 1
ATOM 1899 N N . GLY A 1 233 ? -17.113 -4.164 45.269 1.00 52.16 233 GLY A N 1
ATOM 1900 C CA . GLY A 1 233 ? -17.915 -3.850 46.457 1.00 52.16 233 GLY A CA 1
ATOM 1901 C C . GLY A 1 233 ? -18.652 -5.072 46.978 1.00 52.16 233 GLY A C 1
ATOM 1902 O O . GLY A 1 233 ? -18.770 -5.175 48.218 1.00 52.16 233 GLY A O 1
#